Protein AF-A0A9D5WFB0-F1 (afdb_monomer)

pLDDT: mean 75.03, std 14.16, range [34.69, 95.31]

Structure (mmCIF, N/CA/C/O backbone):
data_AF-A0A9D5WFB0-F1
#
_entry.id   AF-A0A9D5WFB0-F1
#
loop_
_atom_site.group_PDB
_atom_site.id
_atom_site.type_symbol
_atom_site.label_atom_id
_atom_site.label_alt_id
_atom_site.label_comp_id
_atom_site.label_asym_id
_atom_site.label_entity_id
_atom_site.label_seq_id
_atom_site.pdbx_PDB_ins_code
_atom_site.Cartn_x
_atom_site.Cartn_y
_atom_site.Cartn_z
_atom_site.occupancy
_atom_site.B_iso_or_equiv
_atom_site.auth_seq_id
_atom_site.auth_comp_id
_atom_site.auth_asym_id
_atom_site.auth_atom_id
_atom_site.pdbx_PDB_model_num
ATOM 1 N N . SER A 1 1 ? -17.783 0.612 3.809 1.00 53.59 1 SER A N 1
ATOM 2 C CA . SER A 1 1 ? -17.140 0.769 5.136 1.00 53.59 1 SER A CA 1
ATOM 3 C C . SER A 1 1 ? -16.005 1.790 5.051 1.00 53.59 1 SER A C 1
ATOM 5 O O . SER A 1 1 ? -15.454 1.957 3.970 1.00 53.59 1 SER A O 1
ATOM 7 N N . GLY A 1 2 ? -15.634 2.487 6.136 1.00 59.22 2 GLY A N 1
ATOM 8 C CA . GLY A 1 2 ? -14.541 3.485 6.107 1.00 59.22 2 GLY A CA 1
ATOM 9 C C . GLY A 1 2 ? -13.196 2.909 5.633 1.00 59.22 2 GLY A C 1
ATOM 10 O O . GLY A 1 2 ? -12.442 3.585 4.944 1.00 59.22 2 GLY A O 1
ATOM 11 N N . ILE A 1 3 ? -12.960 1.623 5.909 1.00 58.16 3 ILE A N 1
ATOM 12 C CA . ILE A 1 3 ? -11.767 0.870 5.489 1.00 58.16 3 ILE A CA 1
ATOM 13 C C . ILE A 1 3 ? -11.712 0.667 3.964 1.00 58.16 3 ILE A C 1
ATOM 15 O O . ILE A 1 3 ? -10.646 0.773 3.371 1.00 58.16 3 ILE A O 1
ATOM 19 N N . GLU A 1 4 ? -12.847 0.428 3.301 1.00 62.00 4 GLU A N 1
ATOM 20 C CA . GLU A 1 4 ? -12.891 0.280 1.834 1.00 62.00 4 GLU A CA 1
ATOM 21 C C . GLU A 1 4 ? -12.629 1.614 1.126 1.00 62.00 4 GLU A C 1
ATOM 23 O O . GLU A 1 4 ? -11.943 1.650 0.107 1.00 62.00 4 GLU A O 1
ATOM 28 N N . GLY A 1 5 ? -13.134 2.714 1.698 1.00 60.78 5 GLY A N 1
ATOM 29 C CA . GLY A 1 5 ? -12.819 4.064 1.233 1.00 60.78 5 GLY A CA 1
ATOM 30 C C . GLY A 1 5 ? -11.331 4.387 1.382 1.00 60.78 5 GLY A C 1
ATOM 31 O O . GLY A 1 5 ? -10.735 4.931 0.456 1.00 60.78 5 GLY A O 1
ATOM 32 N N . LEU A 1 6 ? -10.718 3.979 2.501 1.00 62.53 6 LEU A N 1
ATOM 33 C CA . LEU A 1 6 ? -9.276 4.103 2.723 1.00 62.53 6 LEU A CA 1
ATOM 34 C C . LEU A 1 6 ? -8.480 3.298 1.686 1.00 62.53 6 LEU A C 1
ATOM 36 O O . LEU A 1 6 ? -7.589 3.850 1.054 1.00 62.53 6 LEU A O 1
ATOM 40 N N . ASN A 1 7 ? -8.864 2.040 1.438 1.00 66.81 7 ASN A N 1
ATOM 41 C CA . ASN A 1 7 ? -8.219 1.175 0.444 1.00 66.81 7 ASN A CA 1
ATOM 42 C C . ASN A 1 7 ? -8.224 1.797 -0.958 1.00 66.81 7 ASN A C 1
ATOM 44 O O . ASN A 1 7 ? -7.195 1.818 -1.631 1.00 66.81 7 ASN A O 1
ATOM 48 N N . ALA A 1 8 ? -9.374 2.312 -1.400 1.00 67.69 8 ALA A N 1
ATOM 49 C CA . ALA A 1 8 ? -9.495 2.940 -2.711 1.00 67.69 8 ALA A CA 1
ATOM 50 C C . ALA A 1 8 ? -8.672 4.235 -2.811 1.00 67.69 8 ALA A C 1
ATOM 52 O O . ALA A 1 8 ? -8.109 4.522 -3.867 1.00 67.69 8 ALA A O 1
ATOM 53 N N . GLN A 1 9 ? -8.584 4.999 -1.720 1.00 68.94 9 GLN A N 1
ATOM 54 C CA . GLN A 1 9 ? -7.798 6.227 -1.665 1.00 68.94 9 GLN A CA 1
ATOM 55 C C . GLN A 1 9 ? -6.290 5.936 -1.707 1.00 68.94 9 GLN A C 1
ATOM 57 O O . GLN A 1 9 ? -5.580 6.557 -2.488 1.00 68.94 9 GLN A O 1
ATOM 62 N N . THR A 1 10 ? -5.809 4.923 -0.977 1.00 69.88 10 THR A N 1
ATOM 63 C CA . THR A 1 10 ? -4.389 4.525 -0.990 1.00 69.88 10 THR A CA 1
ATOM 64 C C . THR A 1 10 ? -3.916 4.087 -2.377 1.00 69.88 10 THR A C 1
ATOM 66 O O . THR A 1 10 ? -2.782 4.363 -2.751 1.00 69.88 10 THR A O 1
ATOM 69 N N . VAL A 1 11 ? -4.775 3.431 -3.165 1.00 73.44 11 VAL A N 1
ATOM 70 C CA . VAL A 1 11 ? -4.438 3.064 -4.550 1.00 73.44 11 VAL A CA 1
ATOM 71 C C . VAL A 1 11 ? -4.418 4.297 -5.463 1.00 73.44 11 VAL A C 1
ATOM 73 O O . VAL A 1 11 ? -3.527 4.411 -6.297 1.00 73.44 11 VAL A O 1
ATOM 76 N N . LYS A 1 12 ? -5.350 5.245 -5.290 1.00 73.31 12 LYS A N 1
ATOM 77 C CA . LYS A 1 12 ? -5.398 6.496 -6.077 1.00 73.31 12 LYS A CA 1
ATOM 78 C C . LYS A 1 12 ? -4.233 7.444 -5.802 1.00 73.31 12 LYS A C 1
ATOM 80 O O . LYS A 1 12 ? -3.803 8.147 -6.713 1.00 73.31 12 LYS A O 1
ATOM 85 N N . ASP A 1 13 ? -3.740 7.462 -4.573 1.00 76.12 13 ASP A N 1
ATOM 86 C CA . ASP A 1 13 ? -2.611 8.306 -4.180 1.00 76.12 13 ASP A CA 1
ATOM 87 C C . ASP A 1 13 ? -1.258 7.638 -4.503 1.00 76.12 13 ASP A C 1
ATOM 89 O O . ASP A 1 13 ? -0.213 8.266 -4.375 1.00 76.12 13 ASP A O 1
ATOM 93 N N . ASN A 1 14 ? -1.265 6.378 -4.961 1.00 79.56 14 ASN A N 1
ATOM 94 C CA . ASN A 1 14 ? -0.077 5.650 -5.392 1.00 79.56 14 ASN A CA 1
ATOM 95 C C . ASN A 1 14 ? 0.063 5.690 -6.921 1.00 79.56 14 ASN A C 1
ATOM 97 O O . ASN A 1 14 ? -0.580 4.900 -7.620 1.00 79.56 14 ASN A O 1
ATOM 101 N N . GLY A 1 15 ? 0.940 6.546 -7.453 1.00 80.50 15 GLY A N 1
ATOM 102 C CA . GLY A 1 15 ? 1.185 6.643 -8.896 1.00 80.50 15 GLY A CA 1
ATOM 103 C C . GLY A 1 15 ? 1.631 5.316 -9.526 1.00 80.50 15 GLY A C 1
ATOM 104 O O . GLY A 1 15 ? 1.223 4.990 -10.643 1.00 80.50 15 GLY A O 1
ATOM 105 N N . TYR A 1 16 ? 2.366 4.471 -8.790 1.00 84.94 16 TYR A N 1
ATOM 106 C CA . TYR A 1 16 ? 2.782 3.141 -9.263 1.00 84.94 16 TYR A CA 1
ATOM 107 C C . TYR A 1 16 ? 1.605 2.198 -9.555 1.00 84.94 16 TYR A C 1
ATOM 109 O O . TYR A 1 16 ? 1.770 1.226 -10.294 1.00 84.94 16 TYR A O 1
ATOM 117 N N . SER A 1 17 ? 0.407 2.470 -9.021 1.00 84.81 17 SER A N 1
ATOM 118 C CA . SER A 1 17 ? -0.803 1.684 -9.312 1.00 84.81 17 SER A CA 1
ATOM 119 C C . SER A 1 17 ? -1.198 1.710 -10.793 1.00 84.81 17 SER A C 1
ATOM 121 O O . SER A 1 17 ? -1.960 0.853 -11.239 1.00 84.81 17 SER A O 1
ATOM 123 N N . GLN A 1 18 ? -0.669 2.662 -11.567 1.00 88.44 18 GLN A N 1
ATOM 124 C CA . GLN A 1 18 ? -0.906 2.779 -13.005 1.00 88.44 18 GLN A CA 1
ATOM 125 C C . GLN A 1 18 ? -0.046 1.839 -13.845 1.00 88.44 18 GLN A C 1
ATOM 127 O O . GLN A 1 18 ? -0.273 1.724 -15.046 1.00 88.44 18 GLN A O 1
ATOM 132 N N . LEU A 1 19 ? 0.917 1.133 -13.253 1.00 90.50 19 LEU A N 1
ATOM 133 C CA . LEU A 1 19 ? 1.622 0.058 -13.942 1.00 90.50 19 LEU A CA 1
ATOM 134 C C . LEU A 1 19 ? 0.639 -1.073 -14.286 1.00 90.50 19 LEU A C 1
ATOM 136 O O . LEU A 1 19 ? -0.149 -1.529 -13.452 1.00 90.50 19 LEU A O 1
ATOM 140 N N . LYS A 1 20 ? 0.672 -1.547 -15.532 1.00 90.88 20 LYS A N 1
ATOM 141 C CA . LYS A 1 20 ? -0.154 -2.679 -15.968 1.00 90.88 20 LYS A CA 1
ATOM 142 C C . LYS A 1 20 ? 0.199 -3.964 -15.203 1.00 90.88 20 LYS A C 1
ATOM 144 O O . LYS A 1 20 ? 1.265 -4.116 -14.612 1.00 90.88 20 LYS A O 1
ATOM 149 N N . ALA A 1 21 ? -0.729 -4.921 -15.198 1.00 86.88 21 ALA A N 1
ATOM 150 C CA . ALA A 1 21 ? -0.432 -6.247 -14.656 1.00 86.88 21 ALA A CA 1
ATOM 151 C C . ALA A 1 21 ? 0.709 -6.893 -15.464 1.00 86.88 21 ALA A C 1
ATOM 153 O O . ALA A 1 21 ? 0.777 -6.722 -16.681 1.00 86.88 21 ALA A O 1
ATOM 154 N N . GLY A 1 22 ? 1.622 -7.591 -14.787 1.00 88.25 22 GLY A N 1
ATOM 155 C CA . GLY A 1 22 ? 2.822 -8.142 -15.425 1.00 88.25 22 GLY A CA 1
ATOM 156 C C . GLY A 1 22 ? 3.868 -7.112 -15.874 1.00 88.25 22 GLY A C 1
ATOM 157 O O . GLY A 1 22 ? 4.806 -7.493 -16.571 1.00 88.25 22 GLY A O 1
ATOM 158 N N . THR A 1 23 ? 3.758 -5.835 -15.492 1.00 92.94 23 THR A N 1
ATOM 159 C CA . THR A 1 23 ? 4.824 -4.845 -15.717 1.00 92.94 23 THR A CA 1
ATOM 160 C C . THR A 1 23 ? 5.522 -4.481 -14.415 1.00 92.94 23 THR A C 1
ATOM 162 O O . THR A 1 23 ? 4.967 -4.626 -13.320 1.00 92.94 23 THR A O 1
ATOM 165 N N . ALA A 1 24 ? 6.775 -4.055 -14.523 1.00 92.69 24 ALA A N 1
ATOM 166 C CA . ALA A 1 24 ? 7.560 -3.590 -13.397 1.00 92.69 24 ALA A CA 1
ATOM 167 C C . ALA A 1 24 ? 8.422 -2.395 -13.784 1.00 92.69 24 ALA A C 1
ATOM 169 O O . ALA A 1 24 ? 8.954 -2.335 -14.893 1.00 92.69 24 ALA A O 1
ATOM 170 N N . MET A 1 25 ? 8.570 -1.472 -12.842 1.00 92.50 25 MET A N 1
ATOM 171 C CA . 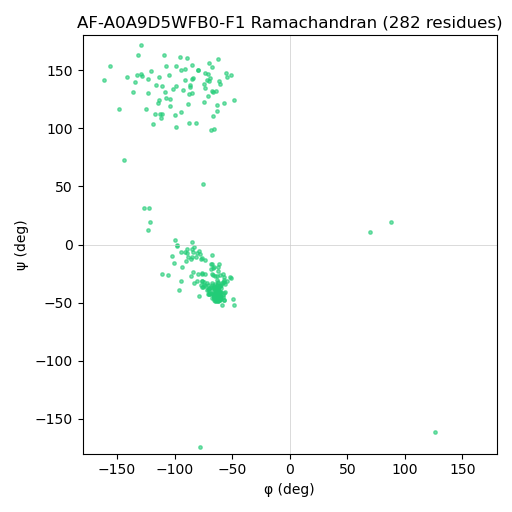MET A 1 25 ? 9.526 -0.378 -12.913 1.00 92.50 25 MET A CA 1
ATOM 172 C C . MET A 1 25 ? 10.764 -0.735 -12.101 1.00 92.50 25 MET A C 1
ATOM 174 O O . MET A 1 25 ? 10.656 -1.255 -10.990 1.00 92.50 25 MET A O 1
ATOM 178 N N . ILE A 1 26 ? 11.925 -0.442 -12.669 1.00 92.06 26 ILE A N 1
ATOM 179 C CA . ILE A 1 26 ? 13.239 -0.602 -12.067 1.00 92.06 26 ILE A CA 1
ATOM 180 C C . ILE A 1 26 ? 13.839 0.798 -11.956 1.00 92.06 26 ILE A C 1
ATOM 182 O O . ILE A 1 26 ? 14.149 1.416 -12.975 1.00 92.06 26 ILE A O 1
ATOM 186 N N . SER A 1 27 ? 14.002 1.276 -10.727 1.00 87.50 27 SER A N 1
ATOM 187 C CA . SER A 1 27 ? 14.675 2.536 -10.418 1.00 87.50 27 SER A CA 1
ATOM 188 C C . SER A 1 27 ? 15.952 2.243 -9.634 1.00 87.50 27 SER A C 1
ATOM 190 O O . SER A 1 27 ? 15.929 1.554 -8.609 1.00 87.50 27 SER A O 1
ATOM 192 N N . SER A 1 28 ? 17.085 2.687 -10.172 1.00 82.25 28 SER A N 1
ATOM 193 C CA . SER A 1 28 ? 18.404 2.525 -9.566 1.00 82.25 28 SER A CA 1
ATOM 194 C C . SER A 1 28 ? 19.388 3.517 -10.172 1.00 82.25 28 SER A C 1
ATOM 196 O O . SER A 1 28 ? 19.390 3.748 -11.380 1.00 82.25 28 SER A O 1
ATOM 198 N N . HIS A 1 29 ? 20.270 4.053 -9.333 1.00 78.88 29 HIS A N 1
ATOM 199 C CA . HIS A 1 29 ? 21.346 4.951 -9.752 1.00 78.88 29 HIS A CA 1
ATOM 200 C C . HIS A 1 29 ? 22.643 4.225 -10.134 1.00 78.88 29 HIS A C 1
ATOM 202 O O . HIS A 1 29 ? 23.573 4.865 -10.616 1.00 78.88 29 HIS A O 1
ATOM 208 N N . SER A 1 30 ? 22.722 2.908 -9.920 1.00 81.62 30 SER A N 1
ATOM 209 C CA . SER A 1 30 ? 23.967 2.135 -10.029 1.00 81.62 30 SER A CA 1
ATOM 210 C C . SER A 1 30 ? 23.895 0.972 -11.013 1.00 81.62 30 SER A C 1
ATOM 212 O O . SER A 1 30 ? 24.776 0.112 -11.029 1.00 81.62 30 SER A O 1
ATOM 214 N N . LEU A 1 31 ? 22.852 0.933 -11.845 1.00 85.06 31 LEU A N 1
ATOM 215 C CA . LEU A 1 31 ? 22.751 -0.058 -12.907 1.00 85.06 31 LEU A CA 1
ATOM 216 C C . LEU A 1 31 ? 23.743 0.241 -14.037 1.00 85.06 31 LEU A C 1
ATOM 218 O O . LEU A 1 31 ? 23.926 1.402 -14.405 1.00 85.06 31 LEU A O 1
ATOM 222 N N . PRO A 1 32 ? 24.354 -0.800 -14.626 1.00 85.94 32 PRO A N 1
ATOM 223 C CA . PRO A 1 32 ? 25.294 -0.621 -15.719 1.00 85.94 32 PRO A CA 1
ATOM 224 C C . PRO A 1 32 ? 24.581 -0.162 -16.999 1.00 85.94 32 PRO A C 1
ATOM 226 O O . PRO A 1 32 ? 23.401 -0.447 -17.215 1.00 85.94 32 PRO A O 1
ATOM 229 N N . ASP A 1 33 ? 25.315 0.500 -17.894 1.00 84.62 33 ASP A N 1
ATOM 230 C CA . ASP A 1 33 ? 24.774 0.996 -19.168 1.00 84.62 33 ASP A CA 1
ATOM 231 C C . ASP A 1 33 ? 24.227 -0.109 -20.085 1.00 84.62 33 ASP A C 1
ATOM 233 O O . ASP A 1 33 ? 23.328 0.139 -20.892 1.00 84.62 33 ASP A O 1
ATOM 237 N N . ASP A 1 34 ? 24.739 -1.335 -19.945 1.00 89.19 34 ASP A N 1
ATOM 238 C CA . ASP A 1 34 ? 24.322 -2.516 -20.704 1.00 89.19 34 ASP A CA 1
ATOM 239 C C . ASP A 1 34 ? 23.090 -3.228 -20.107 1.00 89.19 34 ASP A C 1
ATOM 241 O O . ASP A 1 34 ? 22.629 -4.243 -20.642 1.00 89.19 34 ASP A O 1
ATOM 245 N N . MET A 1 35 ? 22.513 -2.699 -19.019 1.00 91.19 35 MET A N 1
ATOM 246 C CA . MET A 1 35 ? 21.410 -3.342 -18.304 1.00 91.19 35 MET A CA 1
ATOM 247 C C . MET A 1 35 ? 20.173 -3.552 -19.186 1.00 91.19 35 MET A C 1
ATOM 249 O O . MET A 1 35 ? 19.541 -4.605 -19.106 1.00 91.19 35 MET A O 1
ATOM 253 N N . ALA A 1 36 ? 19.849 -2.609 -20.079 1.00 91.00 36 ALA A N 1
ATOM 254 C CA . ALA A 1 36 ? 18.738 -2.766 -21.025 1.00 91.00 36 ALA A CA 1
ATOM 255 C C . ALA A 1 36 ? 18.893 -4.023 -21.898 1.00 91.00 36 ALA A C 1
ATOM 257 O O . ALA A 1 36 ? 17.934 -4.767 -22.110 1.00 91.00 36 ALA A O 1
ATOM 258 N N . GLN A 1 37 ? 20.116 -4.288 -22.368 1.00 92.19 37 GLN A N 1
ATOM 259 C CA . GLN A 1 37 ? 20.422 -5.455 -23.189 1.00 92.19 37 GLN A CA 1
ATOM 260 C C . GLN A 1 37 ? 20.363 -6.741 -22.359 1.00 92.19 37 GLN A C 1
ATOM 262 O O . GLN A 1 37 ? 19.767 -7.724 -22.799 1.00 92.19 37 GLN A O 1
ATOM 267 N N . LYS A 1 38 ? 20.910 -6.724 -21.136 1.00 92.88 38 LYS A N 1
ATOM 268 C CA . LYS A 1 38 ? 20.833 -7.859 -20.200 1.00 92.88 38 LYS A CA 1
ATOM 269 C C . LYS A 1 38 ? 19.396 -8.234 -19.857 1.00 92.88 38 LYS A C 1
ATOM 271 O O . LYS A 1 38 ? 19.088 -9.424 -19.807 1.00 92.88 38 LYS A O 1
ATOM 276 N N . LEU A 1 39 ? 18.529 -7.241 -19.646 1.00 93.62 39 LEU A N 1
ATOM 277 C CA . LEU A 1 39 ? 17.096 -7.433 -19.421 1.00 93.62 39 LEU A CA 1
ATOM 278 C C . LEU A 1 39 ? 16.427 -8.036 -20.664 1.00 93.62 39 LEU A C 1
ATOM 280 O O . LEU A 1 39 ? 15.733 -9.042 -20.559 1.00 93.62 39 LEU A O 1
ATOM 284 N N . ALA A 1 40 ? 16.687 -7.489 -21.852 1.00 93.62 40 ALA A N 1
ATOM 285 C CA . ALA A 1 40 ? 16.099 -7.994 -23.095 1.00 93.62 40 ALA A CA 1
ATOM 286 C C . ALA A 1 40 ? 16.519 -9.441 -23.433 1.00 93.62 40 ALA A C 1
ATOM 288 O O . ALA A 1 40 ? 15.769 -10.160 -24.088 1.00 93.62 40 ALA A O 1
ATOM 289 N N . GLN A 1 41 ? 17.693 -9.887 -22.975 1.00 94.56 41 GLN A N 1
ATOM 290 C CA . GLN A 1 41 ? 18.176 -11.262 -23.162 1.00 94.56 41 GLN A CA 1
ATOM 291 C C . GLN A 1 41 ? 17.526 -12.284 -22.217 1.00 94.56 41 GLN A C 1
ATOM 293 O O . GLN A 1 41 ? 17.681 -13.490 -22.424 1.00 94.56 41 GLN A O 1
ATOM 298 N N . GLN A 1 42 ? 16.814 -11.847 -21.174 1.00 95.00 42 GLN A N 1
ATOM 299 C CA . GLN A 1 42 ? 16.219 -12.781 -20.225 1.00 95.00 42 GLN A CA 1
ATOM 300 C C . GLN A 1 42 ? 15.009 -13.501 -20.828 1.00 95.00 42 GLN A C 1
ATOM 302 O O . GLN A 1 42 ? 14.097 -12.859 -21.351 1.00 95.00 42 GLN A O 1
ATOM 307 N N . PRO A 1 43 ? 14.896 -14.830 -20.658 1.00 93.94 43 PRO A N 1
ATOM 308 C CA . PRO A 1 43 ? 13.813 -15.605 -21.258 1.00 93.94 43 PRO A CA 1
ATOM 309 C C . PRO A 1 43 ? 12.434 -15.290 -20.663 1.00 93.94 43 PRO A C 1
ATOM 311 O O . PRO A 1 43 ? 11.424 -15.641 -21.272 1.00 93.94 43 PRO A O 1
ATOM 314 N N . TYR A 1 44 ? 12.378 -14.653 -19.491 1.00 92.75 44 TYR A N 1
ATOM 315 C CA . TYR A 1 44 ? 11.149 -14.283 -18.783 1.00 92.75 44 TYR A CA 1
ATOM 316 C C . TYR A 1 44 ? 10.718 -12.823 -19.002 1.00 92.75 44 TYR A C 1
ATOM 318 O O . TYR A 1 44 ? 9.677 -12.419 -18.484 1.00 92.75 44 TYR A O 1
ATOM 326 N N . ILE A 1 45 ? 11.479 -12.041 -19.775 1.00 94.94 45 ILE A N 1
ATOM 327 C CA . ILE A 1 45 ? 11.155 -10.652 -20.119 1.00 94.94 45 ILE A CA 1
ATOM 328 C C . ILE A 1 45 ? 10.579 -10.616 -21.541 1.00 94.94 45 ILE A C 1
ATOM 330 O O . ILE A 1 45 ? 11.081 -11.275 -22.449 1.00 94.94 45 ILE A O 1
ATOM 334 N N . SER A 1 46 ? 9.477 -9.888 -21.718 1.00 93.56 46 SER A N 1
ATOM 335 C CA . SER A 1 46 ? 8.772 -9.730 -22.997 1.00 93.56 46 SER A CA 1
ATOM 336 C C . SER A 1 46 ? 9.183 -8.452 -23.722 1.00 93.56 46 SER A C 1
ATOM 338 O O . SER A 1 46 ? 9.314 -8.447 -24.942 1.00 93.56 46 SER A O 1
ATOM 340 N N . SER A 1 47 ? 9.373 -7.362 -22.982 1.00 94.06 47 SER A N 1
ATOM 341 C CA . SER A 1 47 ? 9.764 -6.066 -23.531 1.00 94.06 47 SER A CA 1
ATOM 342 C C . SER A 1 47 ? 10.455 -5.221 -22.466 1.00 94.06 47 SER A C 1
ATOM 344 O O . SER A 1 47 ? 10.204 -5.382 -21.268 1.00 94.06 47 SER A O 1
ATOM 346 N N . VAL A 1 48 ? 11.308 -4.301 -22.915 1.00 94.50 48 VAL A N 1
ATOM 347 C CA . VAL A 1 48 ? 12.066 -3.370 -22.074 1.00 94.50 48 VAL A CA 1
ATOM 348 C C . VAL A 1 48 ? 12.002 -1.984 -22.706 1.00 94.50 48 VAL A C 1
ATOM 350 O O . VAL A 1 48 ? 12.282 -1.846 -23.896 1.00 94.50 48 VAL A O 1
ATOM 353 N N . ALA A 1 49 ? 11.682 -0.972 -21.908 1.00 93.50 49 ALA A N 1
ATOM 354 C CA . ALA A 1 49 ? 11.792 0.432 -22.276 1.00 93.50 49 ALA A CA 1
ATOM 355 C C . ALA A 1 49 ? 12.686 1.162 -21.276 1.00 93.50 49 ALA A C 1
ATOM 357 O O . ALA A 1 49 ? 12.648 0.891 -20.075 1.00 93.50 49 ALA A O 1
ATOM 358 N N . VAL A 1 50 ? 13.491 2.089 -21.787 1.00 91.69 50 VAL A N 1
ATOM 359 C CA . VAL A 1 50 ? 14.336 2.966 -20.973 1.00 91.69 50 VAL A CA 1
ATOM 360 C C . VAL A 1 50 ? 13.562 4.249 -20.699 1.00 91.69 50 VAL A C 1
ATOM 362 O O . VAL A 1 50 ? 12.985 4.830 -21.621 1.00 91.69 50 VAL A O 1
ATOM 365 N N . ILE A 1 51 ? 13.562 4.685 -19.444 1.00 91.75 51 ILE A N 1
ATOM 366 C CA . ILE A 1 51 ? 13.002 5.972 -19.033 1.00 91.75 51 ILE A CA 1
ATOM 367 C C . ILE A 1 51 ? 14.098 6.811 -18.377 1.00 91.75 51 ILE A C 1
ATOM 369 O O . ILE A 1 51 ? 15.048 6.284 -17.791 1.00 91.75 51 ILE A O 1
ATOM 373 N N . TYR A 1 52 ? 13.977 8.125 -18.523 1.00 90.00 52 TYR A N 1
ATOM 374 C CA . TYR A 1 52 ? 15.017 9.068 -18.129 1.00 90.00 52 TYR A CA 1
ATOM 375 C C . TYR A 1 52 ? 14.535 9.905 -16.943 1.00 90.00 52 TYR A C 1
ATOM 377 O O . TYR A 1 52 ? 13.621 10.711 -17.129 1.00 90.00 52 TYR A O 1
ATOM 385 N N . PRO A 1 53 ? 15.113 9.753 -15.744 1.00 88.25 53 PRO A N 1
ATOM 386 C CA . PRO A 1 53 ? 14.730 10.524 -14.571 1.00 88.25 53 PRO A CA 1
ATOM 387 C C . PRO A 1 53 ? 14.940 12.026 -14.815 1.00 88.25 53 PRO A C 1
ATOM 389 O O . PRO A 1 53 ? 15.922 12.452 -15.420 1.00 88.25 53 PRO A O 1
ATOM 392 N N . GLN A 1 54 ? 13.980 12.824 -14.362 1.00 86.88 54 GLN A N 1
ATOM 393 C CA . GLN A 1 54 ? 13.921 14.285 -14.423 1.00 86.88 54 GLN A CA 1
ATOM 394 C C . GLN A 1 54 ? 13.606 14.835 -13.023 1.00 86.88 54 GLN A C 1
ATOM 396 O O . GLN A 1 54 ? 13.219 14.098 -12.121 1.00 86.88 54 GLN A O 1
ATOM 401 N N . GLU A 1 55 ? 13.686 16.157 -12.840 1.00 82.19 55 GLU A N 1
ATOM 402 C CA . GLU A 1 55 ? 13.392 16.796 -11.542 1.00 82.19 55 GLU A CA 1
ATOM 403 C C . GLU A 1 55 ? 11.976 16.522 -10.998 1.00 82.19 55 GLU A C 1
ATOM 405 O O . GLU A 1 55 ? 11.754 16.632 -9.797 1.00 82.19 55 GLU A O 1
ATOM 410 N N . LYS A 1 56 ? 11.000 16.221 -11.867 1.00 82.50 56 LYS A N 1
ATOM 411 C CA . LYS A 1 56 ? 9.574 16.066 -11.507 1.00 82.50 56 LYS A CA 1
ATOM 412 C C . LYS A 1 56 ? 8.968 14.734 -11.967 1.00 8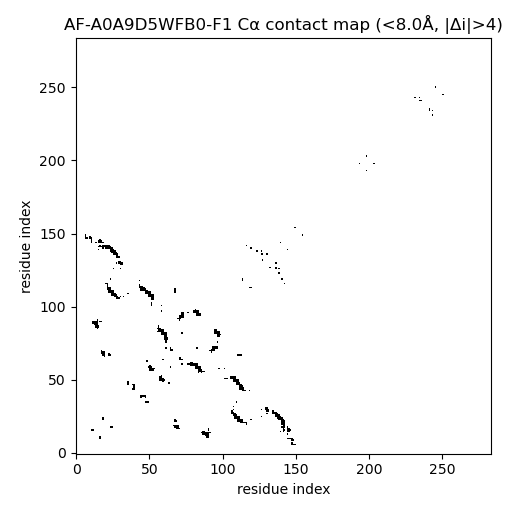2.50 56 LYS A C 1
ATOM 414 O O . LYS A 1 56 ? 7.796 14.689 -12.337 1.00 82.50 56 LYS A O 1
ATOM 419 N N . GLY A 1 57 ? 9.775 13.678 -12.016 1.00 86.25 57 GLY A N 1
ATOM 420 C CA . GLY A 1 57 ? 9.375 12.343 -12.475 1.00 86.25 57 GLY A CA 1
ATOM 421 C C . GLY A 1 57 ? 10.298 11.823 -13.572 1.00 86.25 57 GLY A C 1
ATOM 422 O O . GLY A 1 57 ? 11.386 12.348 -13.760 1.00 86.25 57 GLY A O 1
ATOM 423 N N . SER A 1 58 ? 9.860 10.832 -14.336 1.00 89.44 58 SER A N 1
ATOM 424 C CA . SER A 1 58 ? 10.672 10.180 -15.368 1.00 89.44 58 SER A CA 1
ATOM 425 C C . SER A 1 58 ? 10.078 10.400 -16.754 1.00 89.44 58 SER A C 1
ATOM 427 O O . SER A 1 58 ? 8.869 10.321 -16.958 1.00 89.44 58 SER A O 1
ATOM 429 N N . ALA A 1 59 ? 10.926 10.699 -17.732 1.00 91.31 59 ALA A N 1
ATOM 430 C CA . ALA A 1 59 ? 10.527 10.899 -19.114 1.00 91.31 59 ALA A CA 1
ATOM 431 C C . ALA A 1 59 ? 10.510 9.571 -19.880 1.00 91.31 59 ALA A C 1
ATOM 433 O O . ALA A 1 59 ? 11.495 8.829 -19.894 1.00 91.31 59 ALA A O 1
ATOM 434 N N . ILE A 1 60 ? 9.401 9.300 -20.562 1.00 92.19 60 ILE A N 1
ATOM 435 C CA . ILE A 1 60 ? 9.167 8.091 -21.359 1.00 92.19 60 ILE A CA 1
ATOM 436 C C . ILE A 1 60 ? 8.593 8.465 -22.722 1.00 92.19 60 ILE A C 1
ATOM 438 O O . ILE A 1 60 ? 7.821 9.412 -22.833 1.00 92.19 60 ILE A O 1
ATOM 442 N N . ARG A 1 61 ? 8.938 7.725 -23.778 1.00 91.88 61 ARG A N 1
ATOM 443 C CA . ARG A 1 61 ? 8.345 7.954 -25.102 1.00 91.88 61 ARG A CA 1
ATOM 444 C C . ARG A 1 61 ? 6.880 7.527 -25.130 1.00 91.88 61 ARG A C 1
ATOM 446 O O . ARG A 1 61 ? 6.526 6.461 -24.622 1.00 91.88 61 ARG A O 1
ATOM 453 N N . CYS A 1 62 ? 6.036 8.301 -25.805 1.00 90.62 62 CYS A N 1
ATOM 454 C CA . CYS A 1 62 ? 4.607 8.001 -25.909 1.00 90.62 62 CYS A CA 1
ATOM 455 C C . CYS A 1 62 ? 4.302 6.639 -26.551 1.00 90.62 62 CYS A C 1
ATOM 457 O O . CYS A 1 62 ? 3.360 5.969 -26.126 1.00 90.62 62 CYS A O 1
ATOM 459 N N . ARG A 1 63 ? 5.124 6.184 -27.510 1.00 90.31 63 ARG A N 1
ATOM 460 C CA . ARG A 1 63 ? 5.015 4.836 -28.101 1.00 90.31 63 ARG A CA 1
ATOM 461 C C . ARG A 1 63 ? 5.134 3.702 -27.074 1.00 90.31 63 ARG A C 1
ATOM 463 O O . ARG A 1 63 ? 4.507 2.661 -27.246 1.00 90.31 63 ARG A O 1
ATOM 470 N N . ASP A 1 64 ? 5.921 3.911 -26.019 1.00 90.88 64 ASP A N 1
ATOM 471 C CA . ASP A 1 64 ? 6.233 2.888 -25.021 1.00 90.88 64 ASP A CA 1
ATOM 472 C C . ASP A 1 64 ? 5.280 2.980 -23.825 1.00 90.88 64 ASP A C 1
ATOM 474 O O . ASP A 1 64 ? 4.904 1.956 -23.258 1.00 90.88 64 ASP A O 1
ATOM 478 N N . LEU A 1 65 ? 4.809 4.184 -23.482 1.00 91.06 65 LEU A N 1
ATOM 479 C CA . LEU A 1 65 ? 3.922 4.442 -22.341 1.00 91.06 65 LEU A CA 1
ATOM 480 C C . LEU A 1 65 ? 2.717 3.495 -22.278 1.00 91.06 65 LEU A C 1
ATOM 482 O O . LEU A 1 65 ? 2.442 2.909 -21.224 1.00 91.06 65 LEU A O 1
ATOM 486 N N . ALA A 1 66 ? 2.039 3.311 -23.414 1.00 89.19 66 ALA A N 1
ATOM 487 C CA . ALA A 1 66 ? 0.843 2.482 -23.513 1.00 89.19 66 ALA A CA 1
ATOM 488 C C . ALA A 1 66 ? 1.122 0.988 -23.279 1.00 89.19 66 ALA A C 1
ATOM 490 O O . ALA A 1 66 ? 0.199 0.245 -22.946 1.00 89.19 66 ALA A O 1
ATOM 491 N N . ASN A 1 67 ? 2.364 0.522 -23.422 1.00 90.38 67 ASN A N 1
ATOM 492 C CA . ASN A 1 67 ? 2.717 -0.878 -23.186 1.00 90.38 67 ASN A CA 1
ATOM 493 C C . ASN A 1 67 ? 2.900 -1.180 -21.693 1.00 90.38 67 ASN A C 1
ATOM 495 O O . ASN A 1 67 ? 2.578 -2.284 -21.253 1.00 90.38 67 ASN A O 1
ATOM 499 N N . TYR A 1 68 ? 3.356 -0.201 -20.906 1.00 92.25 68 TYR A N 1
ATOM 500 C CA . TYR A 1 68 ? 3.742 -0.420 -19.508 1.00 92.25 68 TYR A CA 1
ATOM 501 C C . TYR A 1 68 ? 2.744 0.117 -18.482 1.00 92.25 68 TYR A C 1
ATOM 503 O O . TYR A 1 68 ? 2.678 -0.411 -17.367 1.00 92.25 68 TYR A O 1
ATOM 511 N N . THR A 1 69 ? 1.965 1.137 -18.849 1.00 92.25 69 THR A N 1
ATOM 512 C CA . THR A 1 69 ? 1.102 1.879 -17.921 1.00 92.25 69 THR A CA 1
ATOM 513 C C . THR A 1 69 ? -0.324 2.053 -18.447 1.00 92.25 69 THR A C 1
ATOM 515 O O . THR A 1 69 ? -0.590 1.874 -19.634 1.00 92.25 69 THR A O 1
ATOM 518 N N . GLU A 1 70 ? -1.253 2.386 -17.553 1.00 90.62 70 GLU A N 1
ATOM 519 C CA . GLU A 1 70 ? -2.636 2.784 -17.860 1.00 90.62 70 GLU A CA 1
ATOM 520 C C . GLU A 1 70 ? -2.768 4.271 -18.231 1.00 90.62 70 GLU A C 1
ATOM 522 O O . GLU A 1 70 ? -3.855 4.724 -18.597 1.00 90.62 70 GLU A O 1
ATOM 527 N N . HIS A 1 71 ? -1.664 5.022 -18.185 1.00 90.25 71 HIS A N 1
ATOM 528 C CA . HIS A 1 71 ? -1.613 6.402 -18.641 1.00 90.25 71 HIS A CA 1
ATOM 529 C C . HIS A 1 71 ? -1.788 6.512 -20.155 1.00 90.25 71 HIS A C 1
ATOM 531 O O . HIS A 1 71 ? -1.426 5.621 -20.927 1.00 90.25 71 HIS A O 1
ATOM 537 N N . VAL A 1 72 ? -2.303 7.661 -20.579 1.00 90.31 72 VAL A N 1
ATOM 538 C CA . VAL A 1 72 ? -2.553 7.976 -21.982 1.00 90.31 72 VAL A CA 1
ATOM 539 C C . VAL A 1 72 ? -1.804 9.254 -22.344 1.00 90.31 72 VAL A C 1
ATOM 541 O O . VAL A 1 72 ? -1.896 10.258 -21.634 1.00 90.31 72 VAL A O 1
ATOM 544 N N . CYS A 1 73 ? -1.048 9.222 -23.444 1.00 89.81 73 CYS A N 1
ATOM 545 C CA . CYS A 1 73 ? -0.482 10.444 -24.010 1.00 89.81 73 CYS A CA 1
ATOM 546 C C . CYS A 1 73 ? -1.586 11.307 -24.645 1.00 89.81 73 CYS A C 1
ATOM 548 O O . CYS A 1 73 ? -2.543 10.753 -25.193 1.00 89.81 73 CYS A O 1
ATOM 550 N N . PRO A 1 74 ? -1.462 12.645 -24.610 1.00 89.25 74 PRO A N 1
ATOM 551 C CA . PRO A 1 74 ? -2.359 13.547 -25.329 1.00 89.25 74 PRO A CA 1
ATOM 552 C C . PRO A 1 74 ? -2.505 13.169 -26.811 1.00 89.25 74 PRO A C 1
ATOM 554 O O . PRO A 1 74 ? -1.567 12.668 -27.427 1.00 89.25 74 PRO A O 1
ATOM 557 N N . SER A 1 75 ? -3.694 13.376 -27.383 1.00 84.12 75 SER A N 1
ATOM 558 C CA . SER A 1 75 ? -4.036 12.916 -28.742 1.00 84.12 75 SER A CA 1
ATOM 559 C C . SER A 1 75 ? -3.239 13.602 -29.857 1.00 84.12 75 SER A C 1
ATOM 561 O O . SER A 1 75 ? -3.169 13.085 -30.967 1.00 84.12 75 SER A O 1
ATOM 563 N N . ASP A 1 76 ? -2.659 14.759 -29.562 1.00 85.75 76 ASP A N 1
ATOM 564 C CA . ASP A 1 76 ? -1.793 15.568 -30.416 1.00 85.75 76 ASP A CA 1
ATOM 565 C C . ASP A 1 76 ? -0.300 15.200 -30.299 1.00 85.75 76 ASP A C 1
ATOM 567 O O . ASP A 1 76 ? 0.525 15.734 -31.041 1.00 85.75 76 ASP A O 1
ATOM 571 N N . ALA A 1 77 ? 0.060 14.274 -29.403 1.00 85.44 77 ALA A N 1
ATOM 572 C CA . ALA A 1 77 ? 1.444 13.883 -29.163 1.00 85.44 77 ALA A CA 1
ATOM 573 C C . ALA A 1 77 ? 2.017 12.995 -30.280 1.00 85.44 77 ALA A C 1
ATOM 575 O O . ALA A 1 77 ? 1.393 12.030 -30.728 1.00 85.44 77 ALA A O 1
ATOM 576 N N . SER A 1 78 ? 3.269 13.257 -30.665 1.00 87.06 78 SER A N 1
ATOM 577 C CA . SER A 1 78 ? 4.017 12.361 -31.557 1.00 87.06 78 SER A CA 1
ATOM 578 C C . SER A 1 78 ? 4.461 11.082 -30.819 1.00 87.06 78 SER A C 1
ATOM 580 O O . SER A 1 78 ? 4.806 11.153 -29.638 1.00 87.06 78 SER A O 1
ATOM 582 N N . PRO A 1 79 ? 4.544 9.906 -31.480 1.00 86.69 79 PRO A N 1
ATOM 583 C CA . PRO A 1 79 ? 5.002 8.660 -30.849 1.00 86.69 79 PRO A CA 1
ATOM 584 C C . PRO A 1 79 ? 6.409 8.729 -30.231 1.00 86.69 79 PRO A C 1
ATOM 586 O O . PRO A 1 79 ? 6.701 7.995 -29.286 1.00 86.69 79 PRO A O 1
ATOM 589 N N . ASP A 1 80 ? 7.283 9.586 -30.766 1.00 87.25 80 ASP A N 1
ATOM 590 C CA . ASP A 1 80 ? 8.639 9.825 -30.245 1.00 87.25 80 ASP A CA 1
ATOM 591 C C . ASP A 1 80 ? 8.727 10.959 -29.230 1.00 87.25 80 ASP A C 1
ATOM 593 O O . ASP A 1 80 ? 9.784 11.166 -28.634 1.00 87.25 80 ASP A O 1
ATOM 597 N N . GLN A 1 81 ? 7.633 11.687 -29.021 1.00 89.81 81 GLN A N 1
ATOM 598 C CA . GLN A 1 81 ? 7.594 12.723 -28.009 1.00 89.81 81 GLN A CA 1
ATOM 599 C C . GLN A 1 81 ? 7.632 12.086 -26.624 1.00 89.81 81 GLN A C 1
ATOM 601 O O . GLN A 1 81 ? 7.065 11.014 -26.378 1.00 89.81 81 GLN A O 1
ATOM 606 N N . PHE A 1 82 ? 8.330 12.757 -25.719 1.00 91.06 82 PHE A N 1
ATOM 607 C CA . PHE A 1 82 ? 8.436 12.311 -24.348 1.00 91.06 82 PHE A CA 1
ATOM 608 C C . PHE A 1 82 ? 7.265 12.835 -23.527 1.00 91.06 82 PHE A C 1
ATOM 610 O O . PHE A 1 82 ? 6.910 14.012 -23.590 1.00 91.06 82 PHE A O 1
ATOM 617 N N . ALA A 1 83 ? 6.697 11.949 -22.725 1.00 91.75 83 ALA A N 1
ATOM 618 C CA . ALA A 1 83 ? 5.758 12.264 -21.674 1.00 91.75 83 ALA A CA 1
ATOM 619 C C . ALA A 1 83 ? 6.442 12.169 -20.310 1.00 91.75 83 ALA A C 1
ATOM 621 O O . ALA A 1 83 ? 7.316 11.327 -20.095 1.00 91.75 83 ALA A O 1
ATOM 622 N N . LEU A 1 84 ? 6.025 13.034 -19.391 1.00 91.06 84 LEU A N 1
ATOM 623 C CA . LEU A 1 84 ? 6.476 13.041 -18.009 1.00 91.06 84 LEU A CA 1
ATOM 624 C C . LEU A 1 84 ? 5.585 12.117 -17.178 1.00 91.06 84 LEU A C 1
ATOM 626 O O . LEU A 1 84 ? 4.374 12.330 -17.073 1.00 91.06 84 LEU A O 1
ATOM 630 N N . LEU A 1 85 ? 6.206 11.115 -16.574 1.00 89.88 85 LEU A N 1
ATOM 631 C CA . LEU A 1 85 ? 5.576 10.123 -15.724 1.00 89.88 85 LEU A CA 1
ATOM 632 C C . LEU A 1 85 ? 6.035 10.341 -14.285 1.00 89.88 85 LEU A C 1
ATOM 634 O O . LEU A 1 85 ? 7.202 10.137 -13.969 1.00 89.88 85 LEU A O 1
ATOM 638 N N . ASN A 1 86 ? 5.127 10.765 -13.411 1.00 88.12 86 ASN A N 1
ATOM 639 C CA . ASN A 1 86 ? 5.433 10.953 -11.998 1.00 88.12 86 ASN A CA 1
ATOM 640 C C . ASN A 1 86 ? 4.688 9.905 -11.168 1.00 88.12 86 ASN A C 1
ATOM 642 O O . ASN A 1 86 ? 3.467 9.958 -11.045 1.00 88.12 86 ASN A O 1
ATOM 646 N N . PHE A 1 87 ? 5.433 8.948 -10.618 1.00 83.62 87 PHE A N 1
ATOM 647 C CA . PHE A 1 87 ? 4.880 7.895 -9.767 1.00 83.62 87 PHE A CA 1
ATOM 648 C C . PHE A 1 87 ? 4.732 8.311 -8.295 1.00 83.62 87 PHE A C 1
ATOM 650 O O . PHE A 1 87 ? 4.087 7.595 -7.528 1.00 83.62 87 PHE A O 1
ATOM 657 N N . GLU A 1 88 ? 5.309 9.450 -7.906 1.00 79.12 88 GLU A N 1
ATOM 658 C CA . GLU A 1 88 ? 5.225 10.023 -6.556 1.00 79.12 88 GLU A CA 1
ATOM 659 C C . GLU A 1 88 ? 4.022 10.966 -6.391 1.00 79.12 88 GLU A C 1
ATOM 661 O O . GLU A 1 88 ? 3.652 11.317 -5.271 1.00 79.12 88 GLU A O 1
ATOM 666 N N . GLU A 1 89 ? 3.396 11.371 -7.498 1.00 80.56 89 GLU A N 1
ATOM 667 C CA . GLU A 1 89 ? 2.187 12.195 -7.513 1.00 80.56 89 GLU A CA 1
ATOM 668 C C . GLU A 1 89 ? 0.899 11.351 -7.626 1.00 80.56 89 GLU A C 1
ATOM 670 O O . GLU A 1 89 ? 0.939 10.190 -8.051 1.00 80.56 89 GLU A O 1
ATOM 675 N N . PRO A 1 90 ? -0.270 11.927 -7.271 1.00 78.31 90 PRO A N 1
ATOM 676 C CA . PRO A 1 90 ? -1.557 11.260 -7.426 1.00 78.31 90 PRO A CA 1
ATOM 677 C C . PRO A 1 90 ? -1.809 10.805 -8.863 1.00 78.31 90 PRO A C 1
ATOM 679 O O . PRO A 1 90 ? -1.433 11.469 -9.831 1.00 78.31 90 PRO A O 1
ATOM 682 N N . VAL A 1 91 ? -2.526 9.692 -8.997 1.00 82.75 91 VAL A N 1
ATOM 683 C CA . VAL A 1 91 ? -2.819 9.072 -10.289 1.00 82.75 91 VAL A CA 1
ATOM 684 C C . VAL A 1 91 ? -3.534 10.041 -11.240 1.00 82.75 91 VAL A C 1
ATOM 686 O O . VAL A 1 91 ? -4.647 10.501 -10.975 1.00 82.75 91 VAL A O 1
ATOM 689 N N . VAL A 1 92 ? -2.927 10.274 -12.407 1.00 84.25 92 VAL A N 1
ATOM 690 C CA . VAL A 1 92 ? -3.513 11.035 -13.520 1.00 84.25 92 VAL A CA 1
ATOM 691 C C . VAL A 1 92 ? -3.763 10.140 -14.727 1.00 84.25 92 VAL A C 1
ATOM 693 O O . VAL A 1 92 ? -2.969 9.262 -15.030 1.00 84.25 92 VAL A O 1
ATOM 696 N N . LYS A 1 93 ? -4.846 10.372 -15.475 1.00 84.88 93 LYS A N 1
ATOM 697 C CA . LYS A 1 93 ? -5.116 9.599 -16.700 1.00 84.88 93 LYS A CA 1
ATOM 698 C C . LYS A 1 93 ? -4.278 10.076 -17.890 1.00 84.88 93 LYS A C 1
ATOM 700 O O . LYS A 1 93 ? -3.718 9.256 -18.610 1.00 84.88 93 LYS A O 1
ATOM 705 N N . ASN A 1 94 ? -4.190 11.393 -18.079 1.00 87.44 94 ASN A N 1
ATOM 706 C CA . ASN A 1 94 ? -3.433 12.009 -19.167 1.00 87.44 94 ASN A CA 1
ATOM 707 C C . ASN A 1 94 ? -2.121 12.573 -18.626 1.00 87.44 94 ASN A C 1
ATOM 709 O O . ASN A 1 94 ? -2.133 13.382 -17.696 1.00 87.44 94 ASN A O 1
ATOM 713 N N . VAL A 1 95 ? -1.008 12.153 -19.217 1.00 89.31 95 VAL A N 1
ATOM 714 C CA . VAL A 1 95 ? 0.329 12.641 -18.855 1.00 89.31 95 VAL A CA 1
ATOM 715 C C . VAL A 1 95 ? 0.657 13.938 -19.588 1.00 89.31 95 VAL A C 1
ATOM 717 O O . VAL A 1 95 ? 0.124 14.219 -20.662 1.00 89.31 95 VAL A O 1
ATOM 720 N N . LYS A 1 96 ? 1.538 14.749 -18.999 1.00 90.00 96 LYS A N 1
ATOM 721 C CA . LYS A 1 96 ? 2.032 15.978 -19.630 1.00 90.00 96 LYS A CA 1
ATOM 722 C C . LYS A 1 96 ? 3.185 15.648 -20.567 1.00 90.00 96 LYS A C 1
ATOM 724 O O . LYS A 1 96 ? 4.002 14.786 -20.254 1.00 90.00 96 LYS A O 1
ATOM 729 N N . LEU A 1 97 ? 3.264 16.350 -21.690 1.00 89.19 97 LEU A N 1
ATOM 730 C CA . LEU A 1 97 ? 4.390 16.235 -22.612 1.00 89.19 97 LEU A CA 1
ATOM 731 C C . LEU A 1 97 ? 5.574 17.059 -22.104 1.00 89.19 97 LEU A C 1
ATOM 733 O O . LEU A 1 97 ? 5.404 18.054 -21.396 1.00 89.19 97 LEU A O 1
ATOM 737 N N . VAL A 1 98 ? 6.777 16.606 -22.436 1.00 86.06 98 VAL A N 1
ATOM 738 C CA . VAL A 1 98 ? 8.022 17.309 -22.140 1.00 86.06 98 VAL A CA 1
ATOM 739 C C . VAL A 1 98 ? 8.456 18.048 -23.400 1.00 86.06 98 VAL A C 1
ATOM 741 O O . VAL A 1 98 ? 8.857 17.428 -24.381 1.00 86.06 98 VAL A O 1
ATOM 744 N N . ASP A 1 99 ? 8.391 19.378 -23.358 1.00 72.31 99 ASP A N 1
ATOM 745 C CA . ASP A 1 99 ? 8.772 20.240 -24.489 1.00 72.31 99 ASP A CA 1
ATOM 746 C C . ASP A 1 99 ? 10.276 20.563 -24.519 1.00 72.31 99 ASP A C 1
ATOM 748 O O . ASP A 1 99 ? 10.796 21.094 -25.498 1.00 72.31 99 ASP A O 1
ATOM 752 N N . LYS A 1 100 ? 10.992 20.266 -23.427 1.00 72.31 100 LYS A N 1
ATOM 753 C CA . LYS A 1 100 ? 12.429 20.530 -23.283 1.00 72.31 100 LYS A CA 1
ATOM 754 C C . LYS A 1 100 ? 13.262 19.339 -23.743 1.00 72.31 100 LYS A C 1
ATOM 756 O O . LYS A 1 100 ? 12.854 18.189 -23.614 1.00 72.31 100 LYS A O 1
ATOM 761 N N . GLN A 1 101 ? 14.466 19.626 -24.228 1.00 76.06 101 GLN A N 1
ATOM 762 C CA . GLN A 1 101 ? 15.451 18.608 -24.577 1.00 76.06 101 GLN A CA 1
ATOM 763 C C . GLN A 1 101 ? 15.847 17.832 -23.311 1.00 76.06 101 GLN A C 1
ATOM 765 O O . GLN A 1 101 ? 16.295 18.424 -22.331 1.00 76.06 101 GLN A O 1
ATOM 770 N N . ILE A 1 102 ? 15.613 16.520 -23.317 1.00 79.00 102 ILE A N 1
ATOM 771 C CA . ILE A 1 102 ? 15.847 15.644 -22.165 1.00 79.00 102 ILE A CA 1
ATOM 772 C C . ILE A 1 102 ? 17.310 15.215 -22.155 1.00 79.00 102 ILE A C 1
ATOM 774 O O . ILE A 1 102 ? 17.830 14.737 -23.164 1.00 79.00 102 ILE A O 1
ATOM 778 N N . ALA A 1 103 ? 17.953 15.370 -21.001 1.00 76.25 103 ALA A N 1
ATOM 779 C CA . ALA A 1 103 ? 19.268 14.810 -20.729 1.00 76.25 103 ALA A CA 1
ATOM 780 C C . ALA A 1 103 ? 19.171 13.273 -20.699 1.00 76.25 103 ALA A C 1
ATOM 782 O O . ALA A 1 103 ? 18.536 12.697 -19.816 1.00 76.25 103 ALA A O 1
ATOM 783 N N . THR A 1 104 ? 19.747 12.608 -21.702 1.00 75.62 104 THR A N 1
ATOM 784 C CA . THR A 1 104 ? 19.767 11.135 -21.821 1.00 75.62 104 THR A CA 1
ATOM 785 C C . THR A 1 104 ? 21.071 10.504 -21.326 1.00 75.62 104 THR A C 1
ATOM 787 O O . THR A 1 104 ? 21.238 9.288 -21.403 1.00 75.62 104 THR A O 1
ATOM 790 N N . ASP A 1 105 ? 22.006 11.337 -20.885 1.00 70.06 105 ASP A N 1
ATOM 791 C CA . ASP A 1 105 ? 23.342 11.015 -20.377 1.00 70.06 105 ASP A CA 1
ATOM 792 C C . ASP A 1 105 ? 23.368 10.732 -18.865 1.00 70.06 105 ASP A C 1
ATOM 794 O O . ASP A 1 105 ? 24.368 10.234 -18.353 1.00 70.06 105 ASP A O 1
ATOM 798 N N . GLY A 1 106 ? 22.273 11.020 -18.155 1.00 71.94 106 GLY A N 1
ATOM 799 C CA . GLY A 1 106 ? 22.107 10.720 -16.734 1.00 71.94 106 GLY A CA 1
ATOM 800 C C . GLY A 1 106 ? 21.782 9.252 -16.427 1.00 71.94 106 GLY A C 1
ATOM 801 O O . GLY A 1 106 ? 21.745 8.389 -17.306 1.00 71.94 106 GLY A O 1
ATOM 802 N N . GLY A 1 107 ? 21.514 8.975 -15.145 1.00 76.81 107 GLY A N 1
ATOM 803 C CA . GLY A 1 107 ? 21.081 7.651 -14.684 1.00 76.81 107 GLY A CA 1
ATOM 804 C C . GLY A 1 107 ? 19.847 7.164 -15.446 1.00 76.81 107 GLY A C 1
ATOM 805 O O . GLY A 1 107 ? 18.994 7.963 -15.815 1.00 76.81 107 GLY A O 1
ATOM 806 N N . LYS A 1 108 ? 19.759 5.860 -15.710 1.00 85.56 108 LYS A N 1
ATOM 807 C CA . LYS A 1 108 ? 18.676 5.258 -16.499 1.00 85.56 108 LYS A CA 1
ATOM 808 C C . LYS A 1 108 ? 17.792 4.408 -15.607 1.00 85.56 108 LYS A C 1
ATOM 810 O O . LYS A 1 108 ? 18.281 3.592 -14.829 1.00 85.56 108 LYS A O 1
ATOM 815 N N . GLU A 1 109 ? 16.494 4.548 -15.795 1.00 90.81 109 GLU A N 1
ATOM 816 C CA . GLU A 1 109 ? 15.496 3.670 -15.205 1.00 90.81 109 GLU A CA 1
ATOM 817 C C . GLU A 1 109 ? 14.869 2.807 -16.303 1.00 90.81 109 GLU A C 1
ATOM 819 O O . GLU A 1 109 ? 14.980 3.099 -17.500 1.00 90.81 109 GLU A O 1
ATOM 824 N N . TYR A 1 110 ? 14.201 1.726 -15.908 1.00 93.00 110 TYR A N 1
ATOM 825 C CA . TYR A 1 110 ? 13.679 0.753 -16.862 1.00 93.00 110 TYR A CA 1
ATOM 826 C C . TYR A 1 110 ? 12.248 0.357 -16.533 1.00 93.00 110 TYR A C 1
ATOM 828 O O . TYR A 1 110 ? 11.902 0.105 -15.381 1.00 93.00 110 TYR A O 1
ATOM 836 N N . LEU A 1 111 ? 11.429 0.227 -17.569 1.00 94.06 111 LEU A N 1
ATOM 837 C CA . LEU A 1 111 ? 10.141 -0.444 -17.500 1.00 94.06 111 LEU A CA 1
ATOM 838 C C . LEU A 1 111 ? 10.236 -1.759 -18.249 1.00 94.06 111 LEU A C 1
ATOM 840 O O . LEU A 1 111 ? 10.715 -1.815 -19.381 1.00 94.06 111 LEU A O 1
ATOM 844 N N . VAL A 1 112 ? 9.776 -2.824 -17.608 1.00 95.31 112 VAL A N 1
ATOM 845 C CA . VAL A 1 112 ? 9.823 -4.166 -18.175 1.00 95.31 112 VAL A CA 1
ATOM 846 C C . VAL A 1 112 ? 8.466 -4.831 -18.090 1.00 95.31 112 VAL A C 1
ATOM 848 O O . VAL A 1 112 ? 7.715 -4.628 -17.136 1.00 95.31 112 VAL A O 1
ATOM 851 N N . THR A 1 113 ? 8.165 -5.660 -19.080 1.00 94.69 113 THR A N 1
ATOM 852 C CA . THR A 1 113 ? 7.019 -6.567 -19.042 1.00 94.69 113 THR A CA 1
ATOM 853 C C . THR A 1 113 ? 7.550 -7.977 -18.843 1.00 94.69 113 THR A C 1
ATOM 855 O O . THR A 1 113 ? 8.411 -8.423 -19.601 1.00 94.69 113 THR A O 1
ATOM 858 N N . VAL A 1 114 ? 7.060 -8.682 -17.827 1.00 93.81 114 VAL A N 1
ATOM 859 C CA . VAL A 1 114 ? 7.408 -10.083 -17.566 1.00 93.81 114 VAL A CA 1
ATOM 860 C C . VAL A 1 114 ? 6.377 -11.018 -18.194 1.00 93.81 114 VAL A C 1
ATOM 862 O O . VAL A 1 114 ? 5.202 -10.673 -18.315 1.00 93.81 114 VAL A O 1
ATOM 865 N N . LYS A 1 115 ? 6.806 -12.216 -18.596 1.00 92.75 115 LYS A N 1
ATOM 866 C CA . LYS A 1 115 ? 5.914 -13.237 -19.173 1.00 92.75 115 LYS A CA 1
ATOM 867 C C . LYS A 1 115 ? 4.938 -13.791 -18.143 1.00 92.75 115 LYS A C 1
ATOM 869 O O . LYS A 1 115 ? 3.757 -13.947 -18.440 1.00 92.75 115 LYS A O 1
ATOM 874 N N . HIS A 1 116 ? 5.431 -14.062 -16.937 1.00 90.38 116 HIS A N 1
ATOM 875 C CA . HIS A 1 116 ? 4.616 -14.504 -15.815 1.00 90.38 116 HIS A CA 1
ATOM 876 C C . HIS A 1 116 ? 4.888 -13.630 -14.602 1.00 90.38 116 HIS A C 1
ATOM 878 O O . HIS A 1 116 ? 6.015 -13.229 -14.331 1.00 90.38 116 HIS A O 1
ATOM 884 N N . GLU A 1 117 ? 3.855 -13.380 -13.811 1.00 82.75 117 GLU A N 1
ATOM 885 C CA . GLU A 1 117 ? 3.969 -12.485 -12.659 1.00 82.75 117 GLU A CA 1
ATOM 886 C C . GLU A 1 117 ? 4.860 -13.057 -11.538 1.00 82.75 117 GLU A C 1
ATOM 888 O O . GLU A 1 117 ? 5.419 -12.298 -10.754 1.00 82.75 117 GLU A O 1
ATOM 893 N N . ASN A 1 118 ? 5.062 -14.379 -11.496 1.00 86.62 118 ASN A N 1
ATOM 894 C CA . ASN A 1 118 ? 6.006 -15.024 -10.573 1.00 86.62 118 ASN A CA 1
ATOM 895 C C . ASN A 1 118 ? 7.478 -14.811 -10.983 1.00 86.62 118 ASN A C 1
ATOM 897 O O . ASN A 1 118 ? 8.379 -15.055 -10.186 1.00 86.62 118 ASN A O 1
ATOM 901 N N . ASP A 1 119 ? 7.745 -14.336 -12.205 1.00 91.06 119 ASP A N 1
ATOM 902 C CA . ASP A 1 119 ? 9.104 -14.031 -12.661 1.00 91.06 119 ASP A CA 1
ATOM 903 C C . ASP A 1 119 ? 9.616 -12.676 -12.127 1.00 91.06 119 ASP A C 1
ATOM 905 O O . ASP A 1 119 ? 10.795 -12.358 -12.280 1.00 91.06 119 ASP A O 1
ATOM 909 N N . ILE A 1 120 ? 8.771 -11.894 -11.439 1.00 89.44 120 ILE A N 1
ATOM 910 C CA . ILE A 1 120 ? 9.168 -10.639 -10.779 1.00 89.44 120 ILE A CA 1
ATOM 911 C C . ILE A 1 120 ? 10.263 -10.867 -9.730 1.00 89.44 120 ILE A C 1
ATOM 913 O O . ILE A 1 120 ? 11.149 -10.027 -9.582 1.00 89.44 120 ILE A O 1
ATOM 917 N N . ASP A 1 121 ? 10.257 -12.000 -9.028 1.00 89.88 121 ASP A N 1
ATOM 918 C CA . ASP A 1 121 ? 11.305 -12.285 -8.043 1.00 89.88 121 ASP A CA 1
ATOM 919 C C . ASP A 1 121 ? 12.645 -12.593 -8.718 1.00 89.88 121 ASP A C 1
ATOM 921 O O . ASP A 1 121 ? 13.685 -12.133 -8.251 1.00 89.88 121 ASP A O 1
ATOM 925 N N . LYS A 1 122 ? 12.627 -13.245 -9.890 1.00 92.31 122 LYS A N 1
ATOM 926 C CA . LYS A 1 122 ? 13.832 -13.420 -10.719 1.00 92.31 122 LYS A CA 1
ATOM 927 C C . LYS A 1 122 ? 14.364 -12.075 -11.206 1.00 92.31 122 LYS A C 1
ATOM 929 O O . LYS A 1 122 ? 15.571 -11.849 -11.164 1.00 92.31 122 LYS A O 1
ATOM 934 N N . LEU A 1 123 ? 13.467 -11.173 -11.613 1.00 92.62 123 LEU A N 1
ATOM 935 C CA . LEU A 1 123 ? 13.821 -9.809 -12.002 1.00 92.62 123 LEU A CA 1
ATOM 936 C C . LEU A 1 123 ? 14.473 -9.044 -10.839 1.00 92.62 123 LEU A C 1
ATOM 938 O O . LEU A 1 123 ? 15.520 -8.429 -11.026 1.00 92.62 123 LEU A O 1
ATOM 942 N N . ARG A 1 124 ? 13.892 -9.115 -9.635 1.00 90.50 124 ARG A N 1
ATOM 943 C CA . ARG A 1 124 ? 14.459 -8.509 -8.417 1.00 90.50 124 ARG A CA 1
ATOM 944 C C . ARG A 1 124 ? 15.855 -9.042 -8.124 1.00 90.50 124 ARG A C 1
ATOM 946 O O . ARG A 1 124 ? 16.756 -8.249 -7.862 1.00 90.50 124 ARG A O 1
ATOM 953 N N . THR A 1 125 ? 16.052 -10.357 -8.215 1.00 90.81 125 THR A N 1
ATOM 954 C CA . THR A 1 125 ? 17.377 -10.969 -8.054 1.00 90.81 125 THR A CA 1
ATOM 955 C C . THR A 1 125 ? 18.355 -10.476 -9.121 1.00 90.81 125 THR A C 1
ATOM 957 O O . THR A 1 125 ? 19.476 -10.096 -8.789 1.00 90.81 125 THR A O 1
ATOM 960 N N . LEU A 1 126 ? 17.945 -10.414 -10.392 1.00 91.75 126 LEU A N 1
ATOM 961 C CA . LEU A 1 126 ? 18.806 -9.932 -11.472 1.00 91.75 126 LEU A CA 1
ATOM 962 C C . LEU A 1 126 ? 19.248 -8.479 -11.245 1.00 91.75 126 LEU A C 1
ATOM 964 O O . LEU A 1 126 ? 20.435 -8.179 -11.357 1.00 91.75 126 LEU A O 1
ATOM 968 N N . VAL A 1 127 ? 18.320 -7.593 -10.879 1.00 91.31 127 VAL A N 1
ATOM 969 C CA . VAL A 1 127 ? 18.629 -6.192 -10.556 1.00 91.31 127 VAL A CA 1
ATOM 970 C C . VAL A 1 127 ? 19.567 -6.115 -9.351 1.00 91.31 127 VAL A C 1
ATOM 972 O O . VAL A 1 127 ? 20.599 -5.460 -9.434 1.00 91.31 127 VAL A O 1
ATOM 975 N N . ALA A 1 128 ? 19.279 -6.845 -8.270 1.00 88.81 128 ALA A N 1
ATOM 976 C CA . ALA A 1 128 ? 20.099 -6.832 -7.058 1.00 88.81 128 ALA A CA 1
ATOM 977 C C . ALA A 1 128 ? 21.528 -7.365 -7.271 1.00 88.81 128 ALA A C 1
ATOM 979 O O . ALA A 1 128 ? 22.449 -6.927 -6.591 1.00 88.81 128 ALA A O 1
ATOM 980 N N . THR A 1 129 ? 21.723 -8.307 -8.199 1.00 89.38 129 THR A N 1
ATOM 981 C CA . THR A 1 129 ? 23.056 -8.852 -8.528 1.00 89.38 129 THR A CA 1
ATOM 982 C C . THR A 1 129 ? 23.882 -7.952 -9.445 1.00 89.38 129 THR A C 1
ATOM 984 O O . THR A 1 129 ? 25.106 -8.049 -9.427 1.00 89.38 129 THR A O 1
ATOM 987 N N . ASN A 1 130 ? 23.236 -7.100 -10.248 1.00 88.19 130 ASN A N 1
ATOM 988 C CA . ASN A 1 130 ? 23.914 -6.203 -11.192 1.00 88.19 130 ASN A CA 1
ATOM 989 C C . ASN A 1 130 ? 24.042 -4.768 -10.678 1.00 88.19 130 ASN A C 1
ATOM 991 O O . ASN A 1 130 ? 24.817 -3.997 -11.235 1.00 88.19 130 ASN A O 1
ATOM 995 N N . ALA A 1 131 ? 23.284 -4.406 -9.649 1.00 86.50 131 ALA A N 1
ATOM 996 C CA . ALA A 1 131 ? 23.390 -3.116 -9.001 1.00 86.50 131 ALA A CA 1
ATOM 997 C C . ALA A 1 131 ? 24.410 -3.132 -7.858 1.00 86.50 131 ALA A C 1
ATOM 999 O O . ALA A 1 131 ? 24.748 -4.178 -7.295 1.00 86.50 131 ALA A O 1
ATOM 1000 N N . ASN A 1 132 ? 24.881 -1.947 -7.477 1.00 81.38 132 ASN A N 1
ATOM 1001 C CA . ASN A 1 132 ? 25.758 -1.806 -6.325 1.00 81.38 132 ASN A CA 1
ATOM 1002 C C . ASN A 1 132 ? 24.995 -2.133 -5.030 1.00 81.38 132 ASN A C 1
ATOM 1004 O O . ASN A 1 132 ? 23.900 -1.623 -4.787 1.00 81.38 132 ASN A O 1
ATOM 1008 N N . LYS A 1 133 ? 25.601 -2.964 -4.175 1.00 71.06 133 LYS A N 1
ATOM 1009 C CA . LYS A 1 133 ? 25.018 -3.447 -2.912 1.00 71.06 133 LYS A CA 1
ATOM 1010 C C . LYS A 1 133 ? 24.735 -2.324 -1.906 1.00 71.06 133 LYS A C 1
ATOM 1012 O O . LYS A 1 133 ? 23.916 -2.511 -1.010 1.00 71.06 133 LYS A O 1
ATOM 1017 N N . TYR A 1 134 ? 25.431 -1.197 -2.035 1.00 72.00 134 TYR A N 1
ATOM 1018 C CA . TYR A 1 134 ? 25.296 -0.043 -1.145 1.00 72.00 134 TYR A CA 1
ATOM 1019 C C . TYR A 1 134 ? 24.317 1.018 -1.655 1.00 72.00 134 TYR A C 1
ATOM 1021 O O . TYR A 1 134 ? 24.018 1.951 -0.916 1.00 72.00 134 TYR A O 1
ATOM 1029 N N . ASP A 1 135 ? 23.803 0.863 -2.877 1.00 74.62 135 ASP A N 1
ATOM 1030 C CA . ASP A 1 135 ? 22.843 1.792 -3.461 1.00 74.62 135 ASP A CA 1
ATOM 1031 C C . ASP A 1 135 ? 21.410 1.280 -3.338 1.00 74.62 135 ASP A C 1
ATOM 1033 O O . ASP A 1 135 ? 21.135 0.077 -3.267 1.00 74.62 135 ASP A O 1
ATOM 1037 N N . PHE A 1 136 ? 20.473 2.223 -3.328 1.00 70.62 136 PHE A N 1
ATOM 1038 C CA . PHE A 1 136 ? 19.053 1.917 -3.320 1.00 70.62 136 PHE A CA 1
ATOM 1039 C C . PHE A 1 136 ? 18.605 1.444 -4.705 1.00 70.62 136 PHE A C 1
ATOM 1041 O O . PHE A 1 136 ? 18.753 2.150 -5.701 1.00 70.62 136 PHE A O 1
ATOM 1048 N N . ASN A 1 137 ? 18.042 0.236 -4.749 1.00 82.69 137 ASN A N 1
ATOM 1049 C CA . ASN A 1 137 ? 17.526 -0.391 -5.959 1.00 82.69 137 ASN A CA 1
ATOM 1050 C C . ASN A 1 137 ? 16.071 -0.779 -5.724 1.00 82.69 137 ASN A C 1
ATOM 1052 O O . ASN A 1 137 ? 15.783 -1.626 -4.875 1.00 82.69 137 ASN A O 1
ATOM 1056 N N . PHE A 1 138 ? 15.157 -0.183 -6.481 1.00 82.00 138 PHE A N 1
ATOM 1057 C CA . PHE A 1 138 ? 13.728 -0.417 -6.336 1.00 82.00 138 PHE A CA 1
ATOM 1058 C C . PHE A 1 138 ? 13.170 -1.110 -7.573 1.00 82.00 138 PHE A C 1
ATOM 1060 O O . PHE A 1 138 ? 13.305 -0.625 -8.693 1.00 82.00 138 PHE A O 1
ATOM 1067 N N . VAL A 1 139 ? 12.517 -2.256 -7.357 1.00 87.12 139 VAL A N 1
ATOM 1068 C CA . VAL A 1 139 ? 11.753 -2.967 -8.389 1.00 87.12 139 VAL A CA 1
ATOM 1069 C C . VAL A 1 139 ? 10.300 -3.052 -7.945 1.00 87.12 139 VAL A C 1
ATOM 1071 O O . VAL A 1 139 ? 9.939 -3.858 -7.076 1.00 87.12 139 VAL A O 1
ATOM 1074 N N . VAL A 1 140 ? 9.463 -2.215 -8.547 1.00 87.19 140 VAL A N 1
ATOM 1075 C CA . VAL A 1 140 ? 8.041 -2.095 -8.216 1.00 87.19 140 VAL A CA 1
ATOM 1076 C C . VAL A 1 140 ? 7.224 -2.787 -9.296 1.00 87.19 140 VAL A C 1
ATOM 1078 O O . VAL A 1 140 ? 7.281 -2.408 -10.460 1.00 87.19 140 VAL A O 1
ATOM 1081 N N . SER A 1 141 ? 6.458 -3.814 -8.918 1.00 88.00 141 SER A N 1
ATOM 1082 C CA . SER A 1 141 ? 5.556 -4.505 -9.849 1.00 88.00 141 SER A CA 1
ATOM 1083 C C . SER A 1 141 ? 4.169 -3.869 -9.847 1.00 88.00 141 SER A C 1
ATOM 1085 O O . SER A 1 141 ? 3.646 -3.533 -8.781 1.00 88.00 141 SER A O 1
ATOM 1087 N N . GLY A 1 142 ? 3.534 -3.774 -11.016 1.00 82.62 142 GLY A N 1
ATOM 1088 C CA . GLY A 1 142 ? 2.189 -3.210 -11.141 1.00 82.62 142 GLY A CA 1
ATOM 1089 C C . GLY A 1 142 ? 1.128 -4.001 -10.382 1.00 82.62 142 GLY A C 1
ATOM 1090 O O . GLY A 1 142 ? 0.223 -3.415 -9.794 1.00 82.62 142 GLY A O 1
ATOM 1091 N N . ARG A 1 143 ? 1.280 -5.330 -10.279 1.00 81.44 143 ARG A N 1
ATOM 1092 C CA . ARG A 1 143 ? 0.394 -6.170 -9.457 1.00 81.44 143 ARG A CA 1
ATOM 1093 C C . ARG A 1 143 ? 0.436 -5.757 -7.983 1.00 81.44 143 ARG A C 1
ATOM 1095 O O . ARG A 1 143 ? -0.616 -5.599 -7.374 1.00 81.44 143 ARG A O 1
ATOM 1102 N N . TRP A 1 144 ? 1.633 -5.577 -7.420 1.00 73.25 144 TRP A N 1
ATOM 1103 C CA . TRP A 1 144 ? 1.791 -5.169 -6.018 1.00 73.25 144 TRP A CA 1
ATOM 1104 C C . TRP A 1 144 ? 1.350 -3.720 -5.806 1.00 73.25 144 TRP A C 1
ATOM 1106 O O . TRP A 1 144 ? 0.702 -3.416 -4.812 1.00 73.25 144 TRP A O 1
ATOM 1116 N N . ALA A 1 145 ? 1.636 -2.831 -6.758 1.00 76.81 145 ALA A N 1
ATOM 1117 C CA . ALA A 1 145 ? 1.265 -1.424 -6.655 1.00 76.81 145 ALA A CA 1
ATOM 1118 C C . ALA A 1 145 ? -0.257 -1.180 -6.704 1.00 76.81 145 ALA A C 1
ATOM 1120 O O . ALA A 1 145 ? -0.740 -0.191 -6.153 1.00 76.81 145 ALA A O 1
ATOM 1121 N N . LYS A 1 146 ? -1.017 -2.092 -7.324 1.00 76.31 146 LYS A N 1
ATOM 1122 C CA . LYS A 1 146 ? -2.489 -2.067 -7.372 1.00 76.31 146 LYS A CA 1
ATOM 1123 C C . LYS A 1 146 ? -3.168 -2.633 -6.128 1.00 76.31 146 LYS A C 1
ATOM 1125 O O . LYS A 1 146 ? -4.384 -2.498 -5.990 1.00 76.31 146 LYS A O 1
ATOM 1130 N N . GLN A 1 147 ? -2.423 -3.280 -5.235 1.00 70.56 147 GLN A N 1
ATOM 1131 C CA . GLN A 1 147 ? -2.976 -3.801 -3.993 1.00 70.56 147 GLN A CA 1
ATOM 1132 C C . GLN A 1 147 ? -2.951 -2.716 -2.906 1.00 70.56 147 GLN A C 1
ATOM 1134 O O . GLN A 1 147 ? -1.954 -1.997 -2.775 1.00 70.56 147 GLN A O 1
ATOM 1139 N N . PRO A 1 148 ? -4.026 -2.580 -2.107 1.00 62.66 148 PRO A N 1
ATOM 1140 C CA . PRO A 1 148 ? -4.009 -1.686 -0.960 1.00 62.66 148 PRO A CA 1
ATOM 1141 C C . PRO A 1 148 ? -2.957 -2.190 0.033 1.00 62.66 148 PRO A C 1
ATOM 1143 O O . PRO A 1 148 ? -3.098 -3.273 0.600 1.00 62.66 148 PRO A O 1
ATOM 1146 N N . HIS A 1 149 ? -1.901 -1.402 0.251 1.00 59.06 149 HIS A N 1
ATOM 1147 C CA . HIS A 1 149 ? -0.845 -1.683 1.229 1.00 59.06 149 HIS A CA 1
ATOM 1148 C C . HIS A 1 149 ? -1.326 -1.413 2.666 1.00 59.06 149 HIS A C 1
ATOM 1150 O O . HIS A 1 149 ? -0.683 -0.702 3.435 1.00 59.06 149 HIS A O 1
ATOM 1156 N N . ILE A 1 150 ? -2.468 -1.980 3.056 1.00 56.50 150 ILE A N 1
ATOM 1157 C CA . ILE A 1 150 ? -2.783 -2.134 4.473 1.00 56.50 150 ILE A CA 1
ATOM 1158 C C . ILE A 1 150 ? -2.171 -3.465 4.878 1.00 56.50 150 ILE A C 1
ATOM 1160 O O . ILE A 1 150 ? -2.676 -4.521 4.501 1.00 56.50 150 ILE A O 1
ATOM 1164 N N . ASN A 1 151 ? -1.046 -3.407 5.599 1.00 54.03 151 ASN A N 1
ATOM 1165 C CA . ASN A 1 151 ? -0.416 -4.599 6.155 1.00 54.03 151 ASN A CA 1
ATOM 1166 C C . ASN A 1 151 ? -1.510 -5.417 6.872 1.00 54.03 151 ASN A C 1
ATOM 1168 O O . ASN A 1 151 ? -2.197 -4.838 7.721 1.00 54.03 151 ASN A O 1
ATOM 1172 N N . PRO A 1 152 ? -1.722 -6.708 6.542 1.00 57.69 152 PRO A N 1
ATOM 1173 C CA . PRO A 1 152 ? -2.755 -7.529 7.178 1.00 57.69 152 PRO A CA 1
ATOM 1174 C C . PRO A 1 152 ? -2.687 -7.477 8.711 1.00 57.69 152 PRO A C 1
ATOM 1176 O O . PRO A 1 152 ? -3.729 -7.500 9.366 1.00 57.69 152 PRO A O 1
ATOM 1179 N N . SER A 1 153 ? -1.497 -7.252 9.278 1.00 57.50 153 SER A N 1
ATOM 1180 C CA . SER A 1 153 ? -1.304 -7.017 10.711 1.00 57.50 153 SER A CA 1
ATOM 1181 C C . SER A 1 153 ? -2.120 -5.843 11.269 1.00 57.50 153 SER A C 1
ATOM 1183 O O . SER A 1 153 ? -2.569 -5.911 12.403 1.00 57.50 153 SER A O 1
ATOM 1185 N N . ILE A 1 154 ? -2.362 -4.770 10.509 1.00 63.62 154 ILE A N 1
ATOM 1186 C CA . ILE A 1 154 ? -3.148 -3.612 10.978 1.00 63.62 154 ILE A CA 1
ATOM 1187 C C . ILE A 1 154 ? -4.618 -3.994 11.159 1.00 63.62 154 ILE A C 1
ATOM 1189 O O . ILE A 1 154 ? -5.265 -3.534 12.099 1.00 63.62 154 ILE A O 1
ATOM 1193 N N . ARG A 1 155 ? -5.150 -4.852 10.281 1.00 61.41 155 ARG A N 1
ATOM 1194 C CA . ARG A 1 155 ? -6.531 -5.327 10.392 1.00 61.41 155 ARG A CA 1
ATOM 1195 C C . ARG A 1 155 ? -6.696 -6.257 11.592 1.00 61.41 155 ARG A C 1
ATOM 1197 O O . ARG A 1 155 ? -7.641 -6.086 12.350 1.00 61.41 155 ARG A O 1
ATOM 1204 N N . GLU A 1 156 ? -5.743 -7.159 11.805 1.00 69.62 156 GLU A N 1
ATOM 1205 C CA . GLU A 1 156 ? -5.731 -8.032 12.985 1.00 69.62 156 GLU A CA 1
ATOM 1206 C C . GLU A 1 156 ? -5.570 -7.240 14.290 1.00 69.62 156 GLU A C 1
ATOM 1208 O O . GLU A 1 156 ? -6.278 -7.497 15.260 1.00 69.62 156 GLU A O 1
ATOM 1213 N N . LEU A 1 157 ? -4.704 -6.220 14.308 1.00 73.50 157 LEU A N 1
ATOM 1214 C CA . LEU A 1 157 ? -4.552 -5.314 15.451 1.00 73.50 157 LEU A CA 1
ATOM 1215 C C . LEU A 1 157 ? -5.842 -4.535 15.740 1.00 73.50 157 LEU A C 1
ATOM 1217 O O . LEU A 1 157 ? -6.195 -4.351 16.905 1.00 73.50 157 LEU A O 1
ATOM 1221 N N . ALA A 1 158 ? -6.557 -4.096 14.700 1.00 72.00 158 ALA A N 1
ATOM 1222 C CA . ALA A 1 158 ? -7.843 -3.425 14.855 1.00 72.00 158 ALA A CA 1
ATOM 1223 C C . ALA A 1 158 ? -8.910 -4.372 15.426 1.00 72.00 158 ALA A C 1
ATOM 1225 O O . ALA A 1 158 ? -9.610 -3.993 16.364 1.00 72.00 158 ALA A O 1
ATOM 1226 N N . ASP A 1 159 ? -9.001 -5.605 14.923 1.00 75.88 159 ASP A N 1
ATOM 1227 C CA . ASP A 1 159 ? -9.944 -6.606 15.433 1.00 75.88 159 ASP A CA 1
ATOM 1228 C C . ASP A 1 159 ? -9.640 -6.970 16.897 1.00 75.88 159 ASP A C 1
ATOM 1230 O O . ASP A 1 159 ? -10.549 -6.998 17.730 1.00 75.88 159 ASP A O 1
ATOM 1234 N N . LEU A 1 160 ? -8.363 -7.139 17.258 1.00 80.44 160 LEU A N 1
ATOM 1235 C CA . LEU A 1 160 ? -7.938 -7.343 18.648 1.00 80.44 160 LEU A CA 1
ATOM 1236 C C . LEU A 1 160 ? -8.300 -6.153 19.545 1.00 80.44 160 LEU A C 1
ATOM 1238 O O . LEU A 1 160 ? -8.776 -6.348 20.666 1.00 80.44 160 LEU A O 1
ATOM 1242 N N . ALA A 1 161 ? -8.120 -4.923 19.058 1.00 83.12 161 ALA A N 1
ATOM 1243 C CA . ALA A 1 161 ? -8.511 -3.725 19.790 1.00 83.12 161 ALA A CA 1
ATOM 1244 C C . ALA A 1 161 ? -10.032 -3.663 20.001 1.00 83.12 161 ALA A C 1
ATOM 1246 O O . ALA A 1 161 ? -10.470 -3.371 21.113 1.00 83.12 161 ALA A O 1
ATOM 1247 N N . TYR A 1 162 ? -10.843 -3.995 18.991 1.00 76.81 162 TYR A N 1
ATOM 1248 C CA . TYR A 1 162 ? -12.303 -4.056 19.135 1.00 76.81 162 TYR A CA 1
ATOM 1249 C C . TYR A 1 162 ? -12.741 -5.094 20.170 1.00 76.81 162 TYR A C 1
ATOM 1251 O O . TYR A 1 162 ? -13.606 -4.802 21.001 1.00 76.81 162 TYR A O 1
ATOM 1259 N N . VAL A 1 163 ? -12.115 -6.273 20.176 1.00 83.88 163 VAL A N 1
ATOM 1260 C CA . VAL A 1 163 ? -12.368 -7.297 21.200 1.00 83.88 163 VAL A CA 1
ATOM 1261 C C . VAL A 1 163 ? -11.971 -6.782 22.588 1.00 83.88 163 VAL A C 1
ATOM 1263 O O . VAL A 1 163 ? -12.757 -6.897 23.530 1.00 83.88 163 VAL A O 1
ATOM 1266 N N . GLY A 1 164 ? -10.803 -6.146 22.719 1.00 86.00 164 GLY A N 1
ATOM 1267 C CA . GLY A 1 164 ? -10.345 -5.545 23.975 1.00 86.00 164 GLY A CA 1
ATOM 1268 C C . GLY A 1 164 ? -11.281 -4.449 24.499 1.00 86.00 164 GLY A C 1
ATOM 1269 O O . GLY A 1 164 ? -11.592 -4.412 25.693 1.00 86.00 164 GLY A O 1
ATOM 1270 N N . ILE A 1 165 ? -11.805 -3.599 23.613 1.00 86.00 165 ILE A N 1
ATOM 1271 C CA . ILE A 1 165 ? -12.827 -2.596 23.948 1.00 86.00 165 ILE A CA 1
ATOM 1272 C C . ILE A 1 165 ? -14.103 -3.285 24.453 1.00 86.00 165 ILE A C 1
ATOM 1274 O O . ILE A 1 165 ? -14.657 -2.875 25.470 1.00 86.00 165 ILE A O 1
ATOM 1278 N N . GLY A 1 166 ? -14.548 -4.364 23.802 1.00 79.38 166 GLY A N 1
ATOM 1279 C CA . GLY A 1 166 ? -15.726 -5.124 24.233 1.00 79.38 166 GLY A CA 1
ATOM 1280 C C . GLY A 1 166 ? -15.576 -5.721 25.638 1.00 79.38 166 GLY A C 1
ATOM 1281 O O . GLY A 1 166 ? -16.467 -5.573 26.477 1.00 79.38 166 GLY A O 1
ATOM 1282 N N . VAL A 1 167 ? -14.428 -6.341 25.925 1.00 88.25 167 VAL A N 1
ATOM 1283 C CA . VAL A 1 167 ? -14.141 -6.936 27.242 1.00 88.25 167 VAL A CA 1
ATOM 1284 C C . VAL A 1 167 ? -14.058 -5.863 28.331 1.00 88.25 167 VAL A C 1
ATOM 1286 O O . VAL A 1 167 ? -14.662 -6.013 29.394 1.00 88.25 167 VAL A O 1
ATOM 1289 N N . THR A 1 168 ? -13.352 -4.759 28.075 1.00 87.06 168 THR A N 1
ATOM 1290 C CA . THR A 1 168 ? -13.216 -3.667 29.056 1.00 87.06 168 THR A CA 1
ATOM 1291 C C . THR A 1 168 ? -14.551 -2.981 29.340 1.00 87.06 168 THR A C 1
ATOM 1293 O O . THR A 1 168 ? -14.844 -2.683 30.500 1.00 87.06 168 THR A O 1
ATOM 1296 N N . LEU A 1 169 ? -15.405 -2.813 28.324 1.00 80.81 169 LEU A N 1
ATOM 1297 C CA . LEU A 1 169 ? -16.767 -2.308 28.493 1.00 80.81 169 LEU A CA 1
ATOM 1298 C C . LEU A 1 169 ? -17.592 -3.224 29.408 1.00 80.81 169 LEU A C 1
ATOM 1300 O O . LEU A 1 169 ? -18.255 -2.743 30.325 1.00 80.81 169 LEU A O 1
ATOM 1304 N N . PHE A 1 170 ? -17.527 -4.541 29.197 1.00 78.19 170 PHE A N 1
ATOM 1305 C CA . PHE A 1 170 ? -18.254 -5.506 30.022 1.00 78.19 170 PHE A CA 1
ATOM 1306 C C . PHE A 1 170 ? -17.829 -5.438 31.496 1.00 78.19 170 PHE A C 1
ATOM 1308 O O . PHE A 1 170 ? -18.677 -5.346 32.388 1.00 78.19 170 PHE A O 1
ATOM 1315 N N . VAL A 1 171 ? -16.517 -5.404 31.755 1.00 85.75 171 VAL A N 1
ATOM 1316 C CA . VAL A 1 171 ? -15.966 -5.269 33.114 1.00 85.75 171 VAL A CA 1
ATOM 1317 C C . VAL A 1 171 ? -16.393 -3.947 33.761 1.00 85.75 171 VAL A C 1
ATOM 1319 O O . VAL A 1 171 ? -16.761 -3.929 34.940 1.00 85.75 171 VAL A O 1
ATOM 1322 N N . ALA A 1 172 ? -16.400 -2.848 33.002 1.00 79.81 172 ALA A N 1
ATOM 1323 C CA . ALA A 1 172 ? -16.843 -1.545 33.493 1.00 79.81 172 ALA A CA 1
ATOM 1324 C C . ALA A 1 172 ? -18.329 -1.554 33.892 1.00 79.81 172 ALA A C 1
ATOM 1326 O O . ALA A 1 172 ? -18.678 -1.061 34.967 1.00 79.81 172 ALA A O 1
ATOM 1327 N N . VAL A 1 173 ? -19.198 -2.167 33.079 1.00 75.19 173 VAL A N 1
ATOM 1328 C CA . VAL A 1 173 ? -20.636 -2.293 33.376 1.00 75.19 173 VAL A CA 1
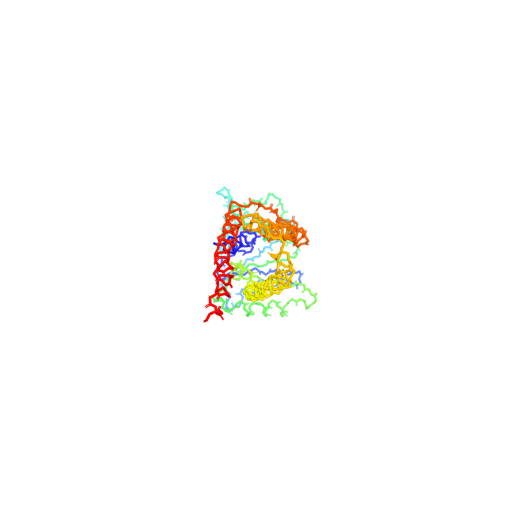ATOM 1329 C C . VAL A 1 173 ? -20.868 -3.141 34.627 1.00 75.19 173 VAL A C 1
ATOM 1331 O O . VAL A 1 173 ? -21.626 -2.734 35.509 1.00 75.19 173 VAL A O 1
ATOM 1334 N N . ALA A 1 174 ? -20.186 -4.282 34.754 1.00 77.19 174 ALA A N 1
ATOM 1335 C CA . ALA A 1 174 ? -20.290 -5.125 35.944 1.00 77.19 174 ALA A CA 1
ATOM 1336 C C . ALA A 1 174 ? -19.843 -4.378 37.216 1.00 77.19 174 ALA A C 1
ATOM 1338 O O . ALA A 1 174 ? -20.542 -4.401 38.231 1.00 77.19 174 ALA A O 1
ATOM 1339 N N . SER A 1 175 ? -18.724 -3.651 37.141 1.00 78.88 175 SER A N 1
ATOM 1340 C CA . SER A 1 175 ? -18.198 -2.851 38.258 1.00 78.88 175 SER A CA 1
ATOM 1341 C C . SER A 1 175 ? -19.163 -1.738 38.675 1.00 78.88 175 SER A C 1
ATOM 1343 O O . SER A 1 175 ? -19.376 -1.513 39.869 1.00 78.88 175 SER A O 1
ATOM 1345 N N . LEU A 1 176 ? -19.801 -1.078 37.702 1.00 76.50 176 LEU A N 1
ATOM 1346 C CA . LEU A 1 176 ? -20.807 -0.049 37.955 1.00 76.50 176 LEU A CA 1
ATOM 1347 C C . LEU A 1 176 ? -22.022 -0.617 38.702 1.00 76.50 176 LEU A C 1
ATOM 1349 O O . LEU A 1 176 ? -22.486 -0.005 39.666 1.00 76.50 176 LEU A O 1
ATOM 1353 N N . ILE A 1 177 ? -22.518 -1.794 38.304 1.00 72.50 177 ILE A N 1
ATOM 1354 C CA . ILE A 1 177 ? -23.655 -2.455 38.966 1.00 72.50 177 ILE A CA 1
ATOM 1355 C C . ILE A 1 177 ? -23.304 -2.798 40.419 1.00 72.50 177 ILE A C 1
ATOM 1357 O O . ILE A 1 177 ? -24.067 -2.452 41.323 1.00 72.50 177 ILE A O 1
ATOM 1361 N N . VAL A 1 178 ? -22.142 -3.418 40.657 1.00 74.56 178 VAL A N 1
ATOM 1362 C CA . VAL A 1 178 ? -21.688 -3.796 42.009 1.00 74.56 178 VAL A CA 1
ATOM 1363 C C . VAL A 1 178 ? -21.545 -2.564 42.905 1.00 74.56 178 VAL A C 1
ATOM 1365 O O . VAL A 1 178 ? -22.056 -2.559 44.026 1.00 74.56 178 VAL A O 1
ATOM 1368 N N . SER A 1 179 ? -20.921 -1.496 42.400 1.00 71.38 179 SER A N 1
ATOM 1369 C CA . SER A 1 179 ? -20.764 -0.236 43.136 1.00 71.38 179 SER A CA 1
ATOM 1370 C C . SER A 1 179 ? -22.112 0.422 43.452 1.00 71.38 179 SER A C 1
ATOM 1372 O O . SER A 1 179 ? -22.332 0.875 44.576 1.00 71.38 179 SER A O 1
ATOM 1374 N N . THR A 1 180 ? -23.052 0.403 42.502 1.00 70.44 180 THR A N 1
ATOM 1375 C CA . THR A 1 180 ? -24.394 0.972 42.695 1.00 70.44 180 THR A CA 1
ATOM 1376 C C . THR A 1 180 ? -25.183 0.199 43.754 1.00 70.44 180 THR A C 1
ATOM 1378 O O . THR A 1 180 ? -25.800 0.808 44.627 1.00 70.44 180 THR A O 1
ATOM 1381 N N . ILE A 1 181 ? -25.146 -1.138 43.720 1.00 68.56 181 ILE A N 1
ATOM 1382 C CA . ILE A 1 181 ? -25.822 -1.982 44.718 1.00 68.56 181 ILE A CA 1
ATOM 1383 C C . ILE A 1 181 ? -25.209 -1.767 46.107 1.00 68.56 181 ILE A C 1
ATOM 1385 O O . ILE A 1 181 ? -25.956 -1.550 47.062 1.00 68.56 181 ILE A O 1
ATOM 1389 N N . GLY A 1 182 ? -23.876 -1.761 46.215 1.00 71.69 182 GLY A N 1
ATOM 1390 C CA . GLY A 1 182 ? -23.177 -1.493 47.475 1.00 71.69 182 GLY A CA 1
ATOM 1391 C C . GLY A 1 182 ? -23.555 -0.134 48.071 1.00 71.69 182 GLY A C 1
ATOM 1392 O O . GLY A 1 182 ? -23.966 -0.060 49.230 1.00 71.69 182 GLY A O 1
ATOM 1393 N N . GLY A 1 183 ? -23.539 0.923 47.250 1.00 69.19 183 GLY A N 1
ATOM 1394 C CA . GLY A 1 183 ? -23.936 2.268 47.673 1.00 69.19 183 GLY A CA 1
ATOM 1395 C C . GLY A 1 183 ? -25.401 2.362 48.120 1.00 69.19 183 GLY A C 1
ATOM 1396 O O . GLY A 1 183 ? -25.707 3.038 49.103 1.00 69.19 183 GLY A O 1
ATOM 1397 N N . LEU A 1 184 ? -26.319 1.653 47.452 1.00 64.94 184 LEU A N 1
ATOM 1398 C CA . LEU A 1 184 ? -27.735 1.609 47.840 1.00 64.94 184 LEU A CA 1
ATOM 1399 C C . LEU A 1 184 ? -27.972 0.823 49.141 1.00 64.94 184 LEU A C 1
ATOM 1401 O O . LEU A 1 184 ? -28.809 1.234 49.951 1.00 64.94 184 LEU A O 1
ATOM 1405 N N . MET A 1 185 ? -27.252 -0.283 49.361 1.00 63.12 185 MET A N 1
ATOM 1406 C CA . MET A 1 185 ? -27.354 -1.082 50.591 1.00 63.12 185 MET A CA 1
ATOM 1407 C C . MET A 1 185 ? -26.895 -0.293 51.821 1.00 63.12 185 MET A C 1
ATOM 1409 O O . MET A 1 185 ? -27.564 -0.320 52.857 1.00 63.12 185 MET A O 1
ATOM 1413 N N . GLU A 1 186 ? -25.809 0.467 51.693 1.00 62.72 186 GLU A N 1
ATOM 1414 C CA . GLU A 1 186 ? -25.293 1.313 52.771 1.00 62.72 186 GLU A CA 1
ATOM 1415 C C . GLU A 1 186 ? -26.268 2.454 53.113 1.00 62.72 186 GLU A C 1
ATOM 1417 O O . GLU A 1 186 ? -26.532 2.738 54.286 1.00 62.72 186 GLU A O 1
ATOM 1422 N N . ARG A 1 187 ? -26.930 3.020 52.094 1.00 64.31 187 ARG A N 1
ATOM 1423 C CA . ARG A 1 187 ? -27.963 4.056 52.255 1.00 64.31 187 ARG A CA 1
ATOM 1424 C C . ARG A 1 187 ? -29.284 3.561 52.837 1.00 64.31 187 ARG A C 1
ATOM 1426 O O . ARG A 1 187 ? -29.926 4.298 53.584 1.00 64.31 187 ARG A O 1
ATOM 1433 N N . ARG A 1 188 ? -29.707 2.321 52.549 1.00 56.78 188 ARG A N 1
ATOM 1434 C CA . ARG A 1 188 ? -30.897 1.726 53.194 1.00 56.78 188 ARG A CA 1
ATOM 1435 C C . ARG A 1 188 ? -30.759 1.734 54.713 1.00 56.78 188 ARG A C 1
ATOM 1437 O O . ARG A 1 188 ? -31.722 2.063 55.402 1.00 56.78 188 ARG A O 1
ATOM 1444 N N . ARG A 1 189 ? -29.566 1.426 55.230 1.00 57.53 189 ARG A N 1
ATOM 1445 C CA . ARG A 1 189 ? -29.291 1.354 56.673 1.00 57.53 189 ARG A CA 1
ATOM 1446 C C . ARG A 1 189 ? -29.542 2.689 57.389 1.00 57.53 189 ARG A C 1
ATOM 1448 O O . ARG A 1 189 ? -30.068 2.674 58.497 1.00 57.53 189 ARG A O 1
ATOM 1455 N N . SER A 1 190 ? -29.249 3.825 56.745 1.00 56.72 190 SER A N 1
ATOM 1456 C CA . SER A 1 190 ? -29.541 5.164 57.290 1.00 56.72 190 SER A CA 1
ATOM 1457 C C . SER A 1 190 ? -30.980 5.640 57.035 1.00 56.72 190 SER A C 1
ATOM 1459 O O . SER A 1 190 ? -31.511 6.453 57.786 1.00 56.72 190 SER A O 1
ATOM 1461 N N . LEU A 1 191 ? -31.656 5.118 56.007 1.00 54.03 191 LEU A N 1
ATOM 1462 C CA . LEU A 1 191 ? -33.064 5.427 55.733 1.00 54.03 191 LEU A CA 1
ATOM 1463 C C . LEU A 1 191 ? -34.023 4.688 56.681 1.00 54.03 191 LEU A C 1
ATOM 1465 O O . LEU A 1 191 ? -35.072 5.237 57.018 1.00 54.03 191 LEU A O 1
ATOM 1469 N N . TYR A 1 192 ? -33.672 3.485 57.154 1.00 52.59 192 TYR A N 1
ATOM 1470 C CA . TYR A 1 192 ? -34.465 2.741 58.145 1.00 52.59 192 TYR A CA 1
ATOM 1471 C C . TYR A 1 192 ? -34.575 3.474 59.495 1.00 52.59 192 TYR A C 1
ATOM 1473 O O . TYR A 1 192 ? -35.640 3.447 60.109 1.00 52.59 192 TYR A O 1
ATOM 1481 N N . THR A 1 193 ? -33.537 4.198 59.924 1.00 54.59 193 THR A N 1
ATOM 1482 C CA . THR A 1 193 ? -33.569 5.015 61.151 1.00 54.59 193 THR A CA 1
ATOM 1483 C C . THR A 1 193 ? -34.391 6.300 60.989 1.00 54.59 193 THR A C 1
ATOM 1485 O O . THR A 1 193 ? -35.075 6.704 61.923 1.00 54.59 193 THR A O 1
ATOM 1488 N N . LEU A 1 194 ? -34.422 6.903 59.795 1.00 52.66 194 LEU A N 1
ATOM 1489 C CA . LEU A 1 194 ? -35.280 8.058 59.471 1.00 52.66 194 LEU A CA 1
ATOM 1490 C C . LEU A 1 194 ? -36.756 7.684 59.252 1.00 52.66 194 LEU A C 1
ATOM 1492 O O . LEU A 1 194 ? -37.646 8.511 59.456 1.00 52.66 194 LEU A O 1
ATOM 1496 N N . ARG A 1 195 ? -37.044 6.432 58.872 1.00 53.75 195 ARG A N 1
ATOM 1497 C CA . ARG A 1 195 ? -38.416 5.921 58.702 1.00 53.75 195 ARG A CA 1
ATOM 1498 C C . ARG A 1 195 ? -39.181 5.838 60.029 1.00 53.75 195 ARG A C 1
ATOM 1500 O O . ARG A 1 195 ? -40.396 6.009 60.027 1.00 53.75 195 ARG A O 1
ATOM 1507 N N . LEU A 1 196 ? -38.469 5.686 61.150 1.00 52.84 196 LEU A N 1
ATOM 1508 C CA . LEU A 1 196 ? -39.009 5.817 62.512 1.00 52.84 196 LEU A CA 1
ATOM 1509 C C . LEU A 1 196 ? -39.440 7.263 62.859 1.00 52.84 196 LEU A C 1
ATOM 1511 O O . LEU A 1 196 ? -40.094 7.466 63.876 1.00 52.84 196 LEU A O 1
ATOM 1515 N N . GLY A 1 197 ? -39.127 8.256 62.011 1.00 59.16 197 GLY A N 1
ATOM 1516 C CA . GLY A 1 197 ? -39.461 9.677 62.189 1.00 59.16 197 GLY A CA 1
ATOM 1517 C C . GLY A 1 197 ? -40.687 10.206 61.417 1.00 59.16 197 GLY A C 1
ATOM 1518 O O . GLY A 1 197 ? -40.953 11.402 61.479 1.00 59.16 197 GLY A O 1
ATOM 1519 N N . GLY A 1 198 ? -41.444 9.369 60.686 1.00 57.25 198 GLY A N 1
ATOM 1520 C CA . GLY A 1 198 ? -42.791 9.730 60.186 1.00 57.25 198 GLY A CA 1
ATOM 1521 C C . GLY A 1 198 ? -42.916 10.442 58.820 1.00 57.25 198 GLY A C 1
ATOM 1522 O O . GLY A 1 198 ? -43.952 11.044 58.537 1.00 57.25 198 GLY A O 1
ATOM 1523 N N . MET A 1 199 ? -41.914 10.384 57.935 1.00 53.25 199 MET A N 1
ATOM 1524 C CA . MET A 1 199 ? -41.942 11.093 56.637 1.00 53.25 199 MET A CA 1
ATOM 1525 C C . MET A 1 199 ? -42.664 10.320 55.501 1.00 53.25 199 MET A C 1
ATOM 1527 O O . MET A 1 199 ? -42.532 9.103 55.369 1.00 53.25 199 MET A O 1
ATOM 1531 N N . ARG A 1 200 ? -43.409 11.028 54.628 1.00 58.72 200 ARG A N 1
ATOM 1532 C CA . ARG A 1 200 ? -44.199 10.452 53.508 1.00 58.72 200 ARG A CA 1
ATOM 1533 C C . ARG A 1 200 ? -43.317 9.822 52.408 1.00 58.72 200 ARG A C 1
ATOM 1535 O O . ARG A 1 200 ? -42.437 10.474 51.848 1.00 58.72 200 ARG A O 1
ATOM 1542 N N . LEU A 1 201 ? -43.653 8.589 52.004 1.00 55.97 201 LEU A N 1
ATOM 1543 C CA . LEU A 1 201 ? -42.953 7.742 51.009 1.00 55.97 201 LEU A CA 1
ATOM 1544 C C . LEU A 1 201 ? -42.669 8.401 49.642 1.00 55.97 201 LEU A C 1
ATOM 1546 O O . LEU A 1 201 ? -41.699 8.054 48.970 1.00 55.97 201 LEU A O 1
ATOM 1550 N N . ILE A 1 202 ? -43.495 9.362 49.226 1.00 58.12 202 ILE A N 1
ATOM 1551 C CA . ILE A 1 202 ? -43.409 10.004 47.905 1.00 58.12 202 ILE A CA 1
ATOM 1552 C C . ILE A 1 202 ? -42.217 10.973 47.809 1.00 58.12 202 ILE A C 1
ATOM 1554 O O . ILE A 1 202 ? -41.572 11.052 46.764 1.00 58.12 202 ILE A O 1
ATOM 1558 N N . GLN A 1 203 ? -41.874 11.677 48.894 1.00 57.09 203 GLN A N 1
ATOM 1559 C CA . GLN A 1 203 ? -40.720 12.589 48.911 1.00 57.09 203 GLN A CA 1
ATOM 1560 C C . GLN A 1 203 ? -39.391 11.823 48.964 1.00 57.09 203 GLN A C 1
ATOM 1562 O O . GLN A 1 203 ? -38.431 12.215 48.303 1.00 57.09 203 GLN A O 1
ATOM 1567 N N . LEU A 1 204 ? -39.365 10.680 49.659 1.00 58.94 204 LEU A N 1
ATOM 1568 C CA . LEU A 1 204 ? -38.192 9.807 49.742 1.00 58.94 204 LEU A CA 1
ATOM 1569 C C . LEU A 1 204 ? -37.823 9.220 48.372 1.00 58.94 204 LEU A C 1
ATOM 1571 O O . LEU A 1 204 ? -36.662 9.248 47.972 1.00 58.94 204 LEU A O 1
ATOM 1575 N N . LYS A 1 205 ? -38.828 8.757 47.613 1.00 59.03 205 LYS A N 1
ATOM 1576 C CA . LYS A 1 205 ? -38.627 8.192 46.270 1.00 59.03 205 LYS A CA 1
ATOM 1577 C C . LYS A 1 205 ? -38.088 9.235 45.285 1.00 59.03 205 LYS A C 1
ATOM 1579 O O . LYS A 1 205 ? -37.218 8.920 44.480 1.00 59.03 205 LYS A O 1
ATOM 1584 N N . ARG A 1 206 ? -38.549 10.489 45.383 1.00 61.97 206 ARG A N 1
ATOM 1585 C CA . ARG A 1 206 ? -38.092 11.593 44.522 1.00 61.97 206 ARG A CA 1
ATOM 1586 C C . ARG A 1 206 ? -36.653 12.016 44.828 1.00 61.97 206 ARG A C 1
ATOM 1588 O O . ARG A 1 206 ? -35.891 12.251 43.898 1.00 61.97 206 ARG A O 1
ATOM 1595 N N . LEU A 1 207 ? -36.275 12.065 46.105 1.00 64.31 207 LEU A N 1
ATOM 1596 C CA . LEU A 1 207 ? -34.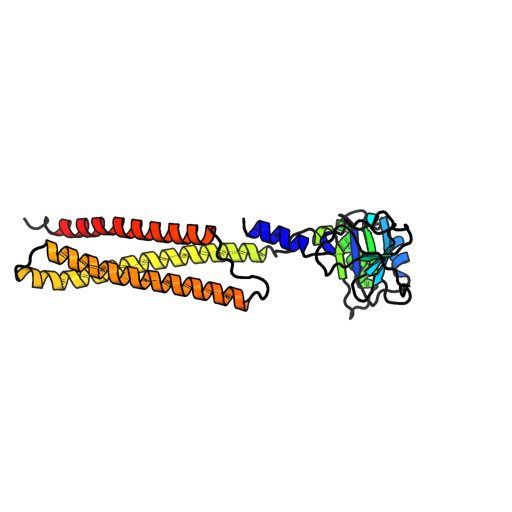911 12.397 46.523 1.00 64.31 207 LEU A CA 1
ATOM 1597 C C . LEU A 1 207 ? -33.909 11.322 46.081 1.00 64.31 207 LEU A C 1
ATOM 1599 O O . LEU A 1 207 ? -32.899 11.640 45.462 1.00 64.31 207 LEU A O 1
ATOM 1603 N N . VAL A 1 208 ? -34.229 10.045 46.318 1.00 63.56 208 VAL A N 1
ATOM 1604 C CA . VAL A 1 208 ? -33.377 8.914 45.911 1.00 63.56 208 VAL A CA 1
ATOM 1605 C C . VAL A 1 208 ? -33.228 8.847 44.389 1.00 63.56 208 VAL A C 1
ATOM 1607 O O . VAL A 1 208 ? -32.142 8.543 43.896 1.00 63.56 208 VAL A O 1
ATOM 1610 N N . MET A 1 209 ? -34.282 9.183 43.636 1.00 62.44 209 MET A N 1
ATOM 1611 C CA . MET A 1 209 ? -34.215 9.251 42.176 1.00 62.44 209 MET A CA 1
ATOM 1612 C C . MET A 1 209 ? -33.269 10.364 41.706 1.00 62.44 209 MET A C 1
ATOM 1614 O O . MET A 1 209 ? -32.394 10.100 40.889 1.00 62.44 209 MET A O 1
ATOM 1618 N N . VAL A 1 210 ? -33.386 11.581 42.247 1.00 64.44 210 VAL A N 1
ATOM 1619 C CA . VAL A 1 210 ? -32.497 12.705 41.890 1.00 64.44 210 VAL A CA 1
ATOM 1620 C C . VAL A 1 210 ? -31.044 12.401 42.253 1.00 64.44 210 VAL A C 1
ATOM 1622 O O . VAL A 1 210 ? -30.137 12.672 41.470 1.00 64.44 210 VAL A O 1
ATOM 1625 N N . GLU A 1 211 ? -30.820 11.777 43.401 1.00 65.06 211 GLU A N 1
ATOM 1626 C CA . GLU A 1 211 ? -29.478 11.478 43.886 1.00 65.06 211 GLU A CA 1
ATOM 1627 C C . GLU A 1 211 ? -28.806 10.300 43.183 1.00 65.06 211 GLU A C 1
ATOM 1629 O O . GLU A 1 211 ? -27.586 10.255 43.108 1.00 65.06 211 GLU A O 1
ATOM 1634 N N . SER A 1 212 ? -29.582 9.372 42.623 1.00 64.38 212 SER A N 1
ATOM 1635 C CA . SER A 1 212 ? -29.034 8.289 41.798 1.00 64.38 212 SER A CA 1
ATOM 1636 C C . SER A 1 212 ? -28.800 8.745 40.354 1.00 64.38 212 SER A C 1
ATOM 1638 O O . SER A 1 212 ? -27.854 8.307 39.704 1.00 64.38 212 SER A O 1
ATOM 1640 N N . VAL A 1 213 ? -29.641 9.652 39.846 1.00 62.25 213 VAL A N 1
ATOM 1641 C CA . VAL A 1 213 ? -29.549 10.174 38.474 1.00 62.25 213 VAL A CA 1
ATOM 1642 C C . VAL A 1 213 ? -28.424 11.205 38.329 1.00 62.25 213 VAL A C 1
ATOM 1644 O O . VAL A 1 213 ? -27.762 11.232 37.292 1.00 62.25 213 VAL A O 1
ATOM 1647 N N . ALA A 1 214 ? -28.155 12.023 39.352 1.00 64.62 214 ALA A N 1
ATOM 1648 C CA . ALA A 1 214 ? -27.125 13.062 39.276 1.00 64.62 214 ALA A CA 1
ATOM 1649 C C . ALA A 1 214 ? -25.693 12.515 39.035 1.00 64.62 214 ALA A C 1
ATOM 1651 O O . ALA A 1 214 ? -25.043 12.991 38.101 1.00 64.62 214 ALA A O 1
ATOM 1652 N N . PRO A 1 215 ? -25.195 11.491 39.760 1.00 68.50 215 PRO A N 1
ATOM 1653 C CA . PRO A 1 215 ? -23.878 10.900 39.507 1.00 68.50 215 PRO A CA 1
ATOM 1654 C C . PRO A 1 215 ? -23.764 10.269 38.114 1.00 68.50 215 PRO A C 1
ATOM 1656 O O . PRO A 1 215 ? -22.728 10.387 37.458 1.00 68.50 215 PRO A O 1
ATOM 1659 N N . LEU A 1 216 ? -24.838 9.635 37.633 1.00 65.69 216 LEU A N 1
ATOM 1660 C CA . LEU A 1 216 ? -24.882 9.011 36.307 1.00 65.69 216 LEU A CA 1
ATOM 1661 C C . LEU A 1 216 ? -24.780 10.048 35.182 1.00 65.69 216 LEU A C 1
ATOM 1663 O O . LEU A 1 216 ? -24.014 9.862 34.238 1.00 65.69 216 LEU A O 1
ATOM 1667 N N . LEU A 1 217 ? -25.501 11.168 35.291 1.00 65.19 217 LEU A N 1
ATOM 1668 C CA . LEU A 1 217 ? -25.423 12.238 34.292 1.00 65.19 217 LEU A CA 1
ATOM 1669 C C . LEU A 1 217 ? -24.035 12.889 34.258 1.00 65.19 217 LEU A C 1
ATOM 1671 O O . LEU A 1 217 ? -23.492 13.116 33.176 1.00 65.19 217 LEU A O 1
ATOM 1675 N N . ILE A 1 218 ? -23.443 13.145 35.428 1.00 69.00 218 ILE A N 1
ATOM 1676 C CA . ILE A 1 218 ? -22.116 13.767 35.537 1.00 69.00 218 ILE A CA 1
ATOM 1677 C C . ILE A 1 218 ? -21.038 12.856 34.935 1.00 69.00 218 ILE A C 1
ATOM 1679 O O . ILE A 1 218 ? -20.240 13.303 34.109 1.00 69.00 218 ILE A O 1
ATOM 1683 N N . THR A 1 219 ? -21.032 11.570 35.295 1.00 73.81 219 THR A N 1
ATOM 1684 C CA . THR A 1 219 ? -20.055 10.597 34.772 1.00 73.81 219 THR A CA 1
ATOM 1685 C C . THR A 1 219 ? -20.220 10.363 33.270 1.00 73.81 219 THR A C 1
ATOM 1687 O O . THR A 1 219 ? -19.222 10.285 32.551 1.00 73.81 219 THR A O 1
ATOM 1690 N N . SER A 1 220 ? -21.457 10.349 32.764 1.00 68.25 220 SER A N 1
ATOM 1691 C CA . SER A 1 220 ? -21.731 10.247 31.329 1.00 68.25 220 SER A CA 1
ATOM 1692 C C . SER A 1 220 ? -21.167 11.440 30.550 1.00 68.25 220 SER A C 1
ATOM 1694 O O . SER A 1 220 ? -20.463 11.230 29.558 1.00 68.25 220 SER A O 1
ATOM 1696 N N . LEU A 1 221 ? -21.423 12.678 31.001 1.00 73.12 221 LEU A N 1
ATOM 1697 C CA . LEU A 1 221 ? -20.897 13.887 30.351 1.00 73.12 221 LEU A CA 1
ATOM 1698 C C . LEU A 1 221 ? -19.365 13.921 30.358 1.00 73.12 221 LEU A C 1
ATOM 1700 O O . LEU A 1 221 ? -18.748 14.236 29.335 1.00 73.12 221 LEU A O 1
ATOM 1704 N N . LEU A 1 222 ? -18.756 13.582 31.497 1.00 74.12 222 LEU A N 1
ATOM 1705 C CA . LEU A 1 222 ? -17.303 13.528 31.632 1.00 74.12 222 LEU A CA 1
ATOM 1706 C C . LEU A 1 222 ? -16.699 12.485 30.688 1.00 74.12 222 LEU A C 1
ATOM 1708 O O . LEU A 1 222 ? -15.760 12.806 29.962 1.00 74.12 222 LEU A O 1
ATOM 1712 N N . SER A 1 223 ? -17.266 11.275 30.625 1.00 76.38 223 SER A N 1
ATOM 1713 C CA . SER A 1 223 ? -16.750 10.224 29.737 1.00 76.38 223 SER A CA 1
ATOM 1714 C C . SER A 1 223 ? -16.853 10.607 28.256 1.00 76.38 223 SER A C 1
ATOM 1716 O O . SER A 1 223 ? -15.890 10.423 27.514 1.00 76.38 223 SER A O 1
ATOM 1718 N N . CYS A 1 224 ? -17.969 11.220 27.835 1.00 72.94 224 CYS A N 1
ATOM 1719 C CA . CYS A 1 224 ? -18.146 11.684 26.458 1.00 72.94 224 CYS A CA 1
ATOM 1720 C C . CYS A 1 224 ? -17.116 12.760 26.105 1.00 72.94 224 CYS A C 1
ATOM 1722 O O . CYS A 1 224 ? -16.488 12.695 25.049 1.00 72.94 224 CYS A O 1
ATOM 1724 N N . SER A 1 225 ? -16.903 13.717 27.010 1.00 73.00 225 SER A N 1
ATOM 1725 C CA . SER A 1 225 ? -15.947 14.810 26.810 1.00 73.00 225 SER A CA 1
ATOM 1726 C C . SER A 1 225 ? -14.516 14.286 26.684 1.00 73.00 225 SER A C 1
ATOM 1728 O O . SER A 1 225 ? -13.794 14.678 25.768 1.00 73.00 225 SER A O 1
ATOM 1730 N N . ILE A 1 226 ? -14.127 13.348 27.553 1.00 76.31 226 ILE A N 1
ATOM 1731 C CA . ILE A 1 226 ? -12.804 12.714 27.523 1.00 76.31 226 ILE A CA 1
ATOM 1732 C C . ILE A 1 226 ? -12.631 11.869 26.255 1.00 76.31 226 ILE A C 1
ATOM 1734 O O . ILE A 1 226 ? -11.583 11.942 25.619 1.00 76.31 226 ILE A O 1
ATOM 1738 N N . GLY A 1 227 ? -13.649 11.110 25.839 1.00 76.00 227 GLY A N 1
ATOM 1739 C CA . GLY A 1 227 ? -13.595 10.311 24.611 1.00 76.00 227 GLY A CA 1
ATOM 1740 C C . GLY A 1 227 ? -13.389 11.168 23.358 1.00 76.00 227 GLY A C 1
ATOM 1741 O O . GLY A 1 227 ? -12.524 10.865 22.533 1.00 76.00 227 GLY A O 1
ATOM 1742 N N . VAL A 1 228 ? -14.124 12.282 23.251 1.00 74.62 228 VAL A N 1
ATOM 1743 C CA . VAL A 1 228 ? -13.960 13.260 22.162 1.00 74.62 228 VAL A CA 1
ATOM 1744 C C . VAL A 1 228 ? -12.573 13.895 22.199 1.00 74.62 228 VAL A C 1
ATOM 1746 O O . VAL A 1 228 ? -11.914 13.986 21.161 1.00 74.62 228 VAL A O 1
ATOM 1749 N N . TR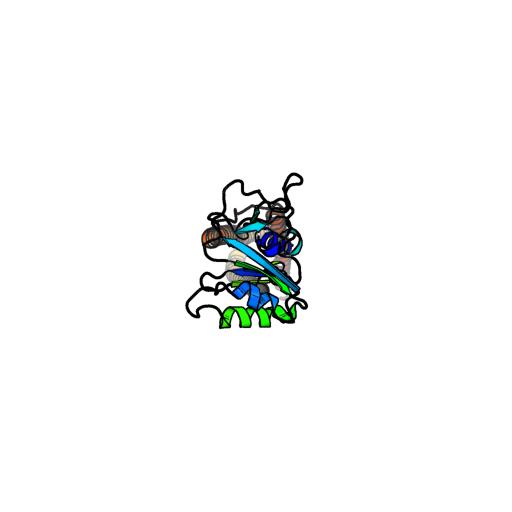P A 1 229 ? -12.110 14.296 23.385 1.00 75.19 229 TRP A N 1
ATOM 1750 C CA . TRP A 1 229 ? -10.784 14.879 23.566 1.00 75.19 229 TRP A CA 1
ATOM 1751 C C . TRP A 1 229 ? -9.685 13.918 23.110 1.00 75.19 229 TRP A C 1
ATOM 1753 O O . TRP A 1 229 ? -8.844 14.292 22.291 1.00 75.19 229 TRP A O 1
ATOM 1763 N N . THR A 1 230 ? -9.698 12.674 23.595 1.00 74.50 230 THR A N 1
ATOM 1764 C CA . THR A 1 230 ? -8.696 11.663 23.240 1.00 74.50 230 THR A CA 1
ATOM 1765 C C . THR A 1 230 ? -8.696 11.397 21.739 1.00 74.50 230 THR A C 1
ATOM 1767 O O . THR A 1 230 ? -7.629 11.414 21.131 1.00 74.50 230 THR A O 1
ATOM 1770 N N . GLY A 1 231 ? -9.869 11.245 21.111 1.00 68.94 231 GLY A N 1
ATOM 1771 C CA . GLY A 1 231 ? -9.970 11.064 19.659 1.00 68.94 231 GLY A CA 1
ATOM 1772 C C . GLY A 1 231 ? -9.398 12.244 18.863 1.00 68.94 231 GLY A C 1
ATOM 1773 O O . GLY A 1 231 ? -8.668 12.048 17.886 1.00 68.94 231 GLY A O 1
ATOM 1774 N N . ALA A 1 232 ? -9.660 13.476 19.309 1.00 68.12 232 ALA A N 1
ATOM 1775 C CA . ALA A 1 232 ? -9.131 14.683 18.677 1.00 68.12 232 ALA A CA 1
ATOM 1776 C C . ALA A 1 232 ? -7.601 14.797 18.813 1.00 68.12 232 ALA A C 1
ATOM 1778 O O . ALA A 1 232 ? -6.922 15.135 17.840 1.00 68.12 232 ALA A O 1
ATOM 1779 N N . VAL A 1 233 ? -7.050 14.487 19.991 1.00 74.25 233 VAL A N 1
ATOM 1780 C CA . VAL A 1 233 ? -5.598 14.487 20.233 1.00 74.25 233 VAL A CA 1
ATOM 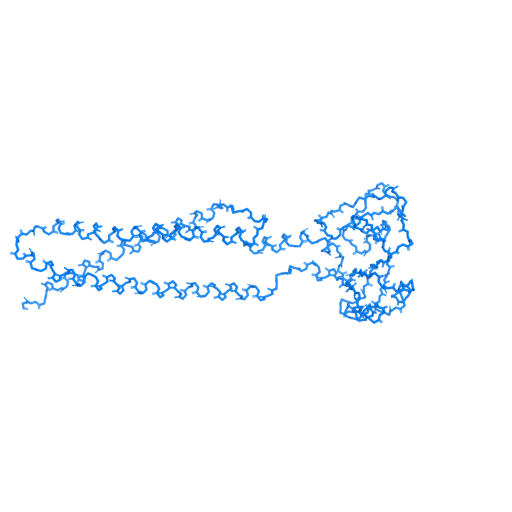1781 C C . VAL A 1 233 ? -4.908 13.405 19.407 1.00 74.25 233 VAL A C 1
ATOM 1783 O O . VAL A 1 233 ? -3.910 13.694 18.751 1.00 74.25 233 VAL A O 1
ATOM 1786 N N . PHE A 1 234 ? -5.456 12.189 19.374 1.00 66.62 234 PHE A N 1
ATOM 1787 C CA . PHE A 1 234 ? -4.874 11.080 18.615 1.00 66.62 234 PHE A CA 1
ATOM 1788 C C . PHE A 1 234 ? -4.823 11.387 17.113 1.00 66.62 234 PHE A C 1
ATOM 1790 O O . PHE A 1 234 ? -3.799 11.172 16.467 1.00 66.62 234 PHE A O 1
ATOM 1797 N N . THR A 1 235 ? -5.894 11.981 16.574 1.00 65.62 235 THR A N 1
ATOM 1798 C CA . THR A 1 235 ? -5.957 12.393 15.162 1.00 65.62 235 THR A CA 1
ATOM 1799 C C . THR A 1 235 ? -4.906 13.459 14.844 1.00 65.62 235 THR A C 1
ATOM 1801 O O . THR A 1 235 ? -4.218 13.348 13.834 1.00 65.62 235 THR A O 1
ATOM 1804 N N . LYS A 1 236 ? -4.725 14.455 15.726 1.00 63.47 236 LYS A N 1
ATOM 1805 C CA . LYS A 1 236 ? -3.701 15.499 15.554 1.00 63.47 236 LYS A CA 1
ATOM 1806 C C . LYS A 1 236 ? -2.266 14.978 15.677 1.00 63.47 236 LYS A C 1
ATOM 1808 O O . LYS A 1 236 ? -1.392 15.505 15.001 1.00 63.47 236 LYS A O 1
ATOM 1813 N N . MET A 1 237 ? -2.020 13.992 16.540 1.00 62.31 237 MET A N 1
ATOM 1814 C CA . MET A 1 237 ? -0.675 13.449 16.778 1.00 62.31 237 MET A CA 1
ATOM 1815 C C . MET A 1 237 ? -0.208 12.516 15.655 1.00 62.31 237 MET A C 1
ATOM 1817 O O . MET A 1 237 ? 0.971 12.522 15.320 1.00 62.31 237 MET A O 1
ATOM 1821 N N . PHE A 1 238 ? -1.114 11.727 15.067 1.00 56.09 238 PHE A N 1
ATOM 1822 C CA . PHE A 1 238 ? -0.754 10.711 14.069 1.00 56.09 238 PHE A CA 1
ATOM 1823 C C . PHE A 1 238 ? -1.033 11.109 12.617 1.00 56.09 238 PHE A C 1
ATOM 1825 O O . PHE A 1 238 ? -0.605 10.394 11.711 1.00 56.09 238 PHE A O 1
ATOM 1832 N N . SER A 1 239 ? -1.736 12.215 12.349 1.00 45.44 239 SER A N 1
ATOM 1833 C CA . SER A 1 239 ? -2.013 12.602 10.968 1.00 45.44 239 SER A CA 1
ATOM 1834 C C . SER A 1 239 ? -2.113 14.108 10.746 1.00 45.44 239 SER A C 1
ATOM 1836 O O . SER A 1 239 ? -3.035 14.774 11.209 1.00 45.44 239 SER A O 1
ATOM 1838 N N . THR A 1 240 ? -1.197 14.638 9.937 1.00 48.12 240 THR A N 1
ATOM 1839 C CA . THR A 1 240 ? -1.213 16.027 9.452 1.00 48.12 240 THR A CA 1
ATOM 1840 C C . THR A 1 240 ? -2.251 16.246 8.337 1.00 48.12 240 THR A C 1
ATOM 1842 O O . THR A 1 240 ? -2.555 17.387 7.996 1.00 48.12 240 THR A O 1
ATOM 1845 N N . THR A 1 241 ? -2.824 15.163 7.790 1.00 44.88 241 THR A N 1
ATOM 1846 C CA . THR A 1 241 ? -3.715 15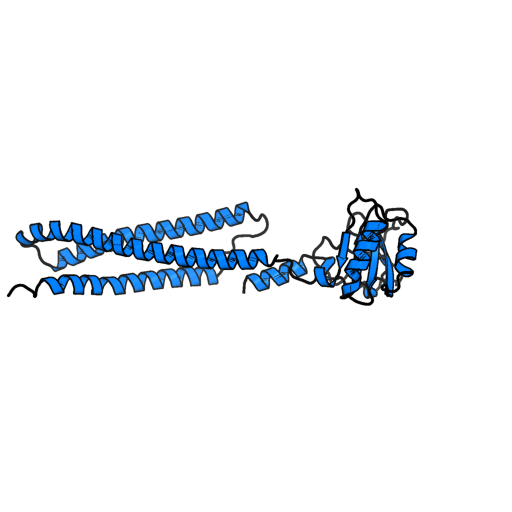.184 6.612 1.00 44.88 241 THR A CA 1
ATOM 1847 C C . THR A 1 241 ? -5.175 14.843 6.936 1.00 4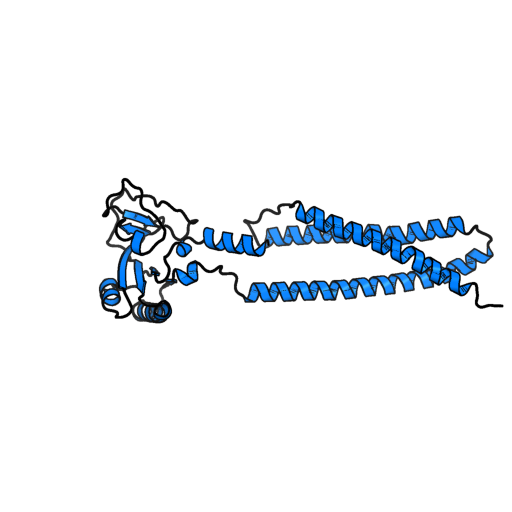4.88 241 THR A C 1
ATOM 1849 O O . THR A 1 241 ? -6.078 15.302 6.233 1.00 44.88 241 THR A O 1
ATOM 1852 N N . LEU A 1 242 ? -5.461 14.093 8.009 1.00 44.03 242 LEU A N 1
ATOM 1853 C CA . LEU A 1 242 ? -6.845 13.810 8.405 1.00 44.03 242 LEU A CA 1
ATOM 1854 C C . LEU A 1 242 ? -7.444 14.981 9.193 1.00 44.03 242 LEU A C 1
ATOM 1856 O O . LEU A 1 242 ? -7.185 15.171 10.381 1.00 44.03 242 LEU A O 1
ATOM 1860 N N . LYS A 1 243 ? -8.319 15.751 8.540 1.00 49.44 243 LYS A N 1
ATOM 1861 C CA . LYS A 1 243 ? -9.191 16.697 9.244 1.00 49.44 243 LYS A CA 1
ATOM 1862 C C . LYS A 1 243 ? -10.243 15.902 10.029 1.00 49.44 243 LYS A C 1
ATOM 1864 O O . LYS A 1 243 ? -10.914 15.067 9.423 1.00 49.44 243 LYS A O 1
ATOM 1869 N N . PRO A 1 244 ? -10.432 16.141 11.338 1.00 49.59 244 PRO A N 1
ATOM 1870 C CA . PRO A 1 244 ? -11.515 15.520 12.089 1.00 49.59 244 PRO A CA 1
ATOM 1871 C C . PRO A 1 244 ? -12.851 16.051 11.558 1.00 49.59 244 PRO A C 1
ATOM 1873 O O . PRO A 1 244 ? -13.263 17.165 11.874 1.00 49.59 244 PRO A O 1
ATOM 1876 N N . VAL A 1 245 ? -13.508 15.274 10.698 1.00 53.03 245 VAL A N 1
ATOM 1877 C CA . VAL A 1 245 ? -14.830 15.612 10.163 1.00 53.03 245 VAL A CA 1
ATOM 1878 C C . VAL A 1 245 ? -15.876 14.928 11.033 1.00 53.03 245 VAL A C 1
ATOM 1880 O O . VAL A 1 245 ? -15.953 13.698 11.067 1.00 53.03 245 VAL A O 1
ATOM 1883 N N . LEU A 1 246 ? -16.689 15.714 11.743 1.00 56.09 246 LEU A N 1
ATOM 1884 C CA . LEU A 1 246 ? -17.862 15.187 12.439 1.00 56.09 246 LEU A CA 1
ATOM 1885 C C . LEU A 1 246 ? -18.880 14.753 11.383 1.00 56.09 246 LEU A C 1
ATOM 1887 O O . LEU A 1 246 ? -19.589 15.568 10.796 1.00 56.09 246 LEU A O 1
ATOM 1891 N N . THR A 1 247 ? -18.909 13.458 11.098 1.00 60.69 247 THR A N 1
ATOM 1892 C CA . THR A 1 247 ? -19.828 12.873 10.122 1.00 60.69 247 THR A CA 1
ATOM 1893 C C . THR A 1 247 ? -21.225 12.694 10.731 1.00 60.69 247 THR A C 1
ATOM 1895 O O . THR A 1 247 ? -21.347 12.438 11.929 1.00 60.69 247 THR A O 1
ATOM 1898 N N . PRO A 1 248 ? -22.308 12.759 9.935 1.00 64.88 248 PRO A N 1
ATOM 1899 C CA . PRO A 1 248 ? -23.670 12.491 10.418 1.00 64.88 248 PRO A CA 1
ATOM 1900 C C . PRO A 1 248 ? -23.809 11.126 11.110 1.00 64.88 248 PRO A C 1
ATOM 1902 O O . PRO A 1 248 ? -24.561 10.969 12.068 1.00 64.88 248 PRO A O 1
ATOM 1905 N N . THR A 1 249 ? -23.023 10.143 10.670 1.00 65.88 249 THR A N 1
ATOM 1906 C CA . THR A 1 249 ? -22.933 8.810 11.274 1.00 65.88 249 THR A CA 1
ATOM 1907 C C . THR A 1 249 ? -22.358 8.832 12.689 1.00 65.88 249 THR A C 1
ATOM 1909 O O . THR A 1 249 ? -22.806 8.058 13.527 1.00 65.88 249 THR A O 1
ATOM 1912 N N . TYR A 1 250 ? -21.416 9.733 12.992 1.00 63.34 250 TYR A N 1
ATOM 1913 C CA . TYR A 1 250 ? -20.905 9.923 14.352 1.00 63.34 250 TYR A CA 1
ATOM 1914 C C . TYR A 1 250 ? -22.025 10.388 15.290 1.00 63.34 250 TYR A C 1
ATOM 1916 O O . TYR A 1 250 ? -22.238 9.784 16.340 1.00 63.34 250 TYR A O 1
ATOM 1924 N N . PHE A 1 251 ? -22.808 11.390 14.875 1.00 67.56 251 PHE A N 1
ATOM 1925 C CA . PHE A 1 251 ? -23.965 11.849 15.649 1.00 67.56 251 PHE A CA 1
ATOM 1926 C C . PHE A 1 251 ? -25.029 10.759 15.812 1.00 67.56 251 PHE A C 1
ATOM 1928 O O . PHE A 1 251 ? -25.616 10.649 16.885 1.00 67.56 251 PHE A O 1
ATOM 1935 N N . ALA A 1 252 ? -25.241 9.919 14.795 1.00 70.50 252 ALA A N 1
ATOM 1936 C CA . ALA A 1 252 ? -26.163 8.789 14.884 1.00 70.50 252 ALA A CA 1
ATOM 1937 C C . ALA A 1 252 ? -25.706 7.739 15.913 1.00 70.50 252 ALA A C 1
ATOM 1939 O O . ALA A 1 252 ? -26.515 7.291 16.721 1.00 70.50 252 ALA A O 1
ATOM 1940 N N . ILE A 1 253 ? -24.418 7.378 15.929 1.00 70.88 253 ILE A N 1
ATOM 1941 C CA . ILE A 1 253 ? -23.864 6.400 16.882 1.00 70.88 253 ILE A CA 1
ATOM 1942 C C . ILE A 1 253 ? -23.890 6.954 18.310 1.00 70.88 253 ILE A C 1
ATOM 1944 O O . ILE A 1 253 ? -24.333 6.263 19.227 1.00 70.88 253 ILE A O 1
ATOM 1948 N N . VAL A 1 254 ? -23.468 8.208 18.501 1.00 68.00 254 VAL A N 1
ATOM 1949 C CA . VAL A 1 254 ? -23.524 8.875 19.811 1.00 68.00 254 VAL A CA 1
ATOM 1950 C C . VAL A 1 254 ? -24.972 8.991 20.288 1.00 68.00 254 VAL A C 1
ATOM 1952 O O . VAL A 1 254 ? -25.265 8.649 21.431 1.00 68.00 254 VAL A O 1
ATOM 1955 N N . GLY A 1 255 ? -25.891 9.401 19.409 1.00 72.50 255 GLY A N 1
ATOM 1956 C CA . GLY A 1 255 ? -27.318 9.489 19.713 1.00 72.50 255 GLY A CA 1
ATOM 1957 C C . GLY A 1 255 ? -27.924 8.139 20.097 1.00 72.50 255 GLY A C 1
ATOM 1958 O O . GLY A 1 255 ? -28.635 8.051 21.097 1.00 72.50 255 GLY A O 1
ATOM 1959 N N . LEU A 1 256 ? -27.592 7.070 19.366 1.00 72.38 256 LEU A N 1
ATOM 1960 C CA . LEU A 1 256 ? -28.026 5.708 19.684 1.00 72.38 256 LEU A CA 1
ATOM 1961 C C . LEU A 1 256 ? -27.474 5.242 21.039 1.00 72.38 256 LEU A C 1
ATOM 1963 O O . LEU A 1 256 ? -28.216 4.673 21.841 1.00 72.38 256 LEU A O 1
ATOM 1967 N N . GLY A 1 257 ? -26.197 5.508 21.325 1.00 70.31 257 GLY A N 1
ATOM 1968 C CA . GLY A 1 257 ? -25.584 5.189 22.617 1.00 70.31 257 GLY A CA 1
ATOM 1969 C C . GLY A 1 257 ? -26.283 5.903 23.774 1.00 70.31 257 GLY A C 1
ATOM 1970 O O . GLY A 1 257 ? -26.610 5.282 24.786 1.00 70.31 257 GLY A O 1
ATOM 1971 N N . LEU A 1 258 ? -26.604 7.184 23.587 1.00 67.56 258 LEU A N 1
ATOM 1972 C CA . LEU A 1 258 ? -27.293 8.005 24.580 1.00 67.56 258 LEU A CA 1
ATOM 1973 C C . LEU A 1 258 ? -28.736 7.522 24.811 1.00 67.56 258 LEU A C 1
ATOM 1975 O O . LEU A 1 258 ? -29.168 7.397 25.956 1.00 67.56 258 LEU A O 1
ATOM 1979 N N . LEU A 1 259 ? -29.452 7.145 23.745 1.00 71.31 259 LEU A N 1
ATOM 1980 C CA . LEU A 1 259 ? -30.772 6.511 23.845 1.00 71.31 259 LEU A CA 1
ATOM 1981 C C . LEU A 1 259 ? -30.713 5.168 24.582 1.00 71.31 259 LEU A C 1
ATOM 1983 O O . LEU A 1 259 ? -31.536 4.909 25.459 1.00 71.31 259 LEU A O 1
ATOM 1987 N N . THR A 1 260 ? -29.721 4.333 24.272 1.00 71.56 260 THR A N 1
ATOM 1988 C CA . THR A 1 260 ? -29.548 3.019 24.910 1.00 71.56 260 THR A CA 1
ATOM 1989 C C . THR A 1 260 ? -29.248 3.167 26.405 1.00 71.56 260 THR A C 1
ATOM 1991 O O . THR A 1 260 ? -29.813 2.437 27.220 1.00 71.56 260 THR A O 1
ATOM 1994 N N . ALA A 1 261 ? -28.438 4.159 26.787 1.00 62.00 261 ALA A N 1
ATOM 1995 C CA . ALA A 1 261 ? -28.177 4.489 28.187 1.00 62.00 261 ALA A CA 1
ATOM 1996 C C . ALA A 1 261 ? -29.451 4.946 28.924 1.00 62.00 261 ALA A C 1
ATOM 1998 O O . ALA A 1 261 ? -29.726 4.466 30.024 1.00 62.00 261 ALA A O 1
ATOM 1999 N N . ILE A 1 262 ? -30.270 5.809 28.306 1.00 65.75 262 ILE A N 1
ATOM 2000 C CA . ILE A 1 262 ? -31.556 6.253 28.875 1.00 65.75 262 ILE A CA 1
ATOM 2001 C C . ILE A 1 262 ? -32.502 5.061 29.092 1.00 65.75 262 ILE A C 1
ATOM 2003 O O . ILE A 1 262 ? -33.110 4.945 30.159 1.00 65.75 262 ILE A O 1
ATOM 2007 N N . ILE A 1 263 ? -32.600 4.155 28.112 1.00 69.88 263 ILE A N 1
ATOM 2008 C CA . ILE A 1 263 ? -33.423 2.940 28.208 1.00 69.88 263 ILE A CA 1
ATOM 2009 C C . ILE A 1 263 ? -32.915 2.031 29.337 1.00 69.88 263 ILE A C 1
ATOM 2011 O O . ILE A 1 263 ? -33.714 1.558 30.147 1.00 69.88 263 ILE A O 1
ATOM 2015 N N . GLY A 1 264 ? -31.598 1.832 29.444 1.00 66.88 264 GLY A N 1
ATOM 2016 C CA . GLY A 1 264 ? -30.983 1.049 30.520 1.00 66.88 264 GLY A CA 1
ATOM 2017 C C . GLY A 1 264 ? -31.311 1.593 31.915 1.00 66.88 264 GLY A C 1
ATOM 2018 O O . GLY A 1 264 ? -31.703 0.831 32.798 1.00 66.88 264 GLY A O 1
ATOM 2019 N N . ILE A 1 265 ? -31.248 2.915 32.105 1.00 61.72 265 ILE A N 1
ATOM 2020 C CA . ILE A 1 265 ? -31.618 3.569 33.373 1.00 61.72 265 ILE A CA 1
ATOM 2021 C C . ILE A 1 265 ? -33.097 3.321 33.705 1.00 61.72 265 ILE A C 1
ATOM 2023 O O . ILE A 1 265 ? -33.429 2.964 34.840 1.00 61.72 265 ILE A O 1
ATOM 2027 N N . TYR A 1 266 ? -33.983 3.455 32.714 1.00 63.94 266 TYR A N 1
ATOM 2028 C CA . TYR A 1 266 ? -35.413 3.187 32.883 1.00 63.94 266 TYR A CA 1
ATOM 2029 C C . TYR A 1 266 ? -35.712 1.729 33.246 1.00 63.94 266 TYR A C 1
ATOM 2031 O O . TYR A 1 266 ? -36.664 1.485 33.982 1.00 63.94 266 TYR A O 1
ATOM 2039 N N . LEU A 1 267 ? -34.911 0.773 32.768 1.00 64.94 267 LEU A N 1
ATOM 2040 C CA . LEU A 1 267 ? -35.053 -0.653 33.085 1.00 64.94 267 LEU A CA 1
ATOM 2041 C C . LEU A 1 267 ? -34.553 -1.008 34.494 1.00 64.94 267 LEU A C 1
ATOM 2043 O O . LEU A 1 267 ? -35.118 -1.892 35.140 1.00 64.94 267 LEU A O 1
ATOM 2047 N N . ILE A 1 268 ? -33.541 -0.303 35.005 1.00 58.56 268 ILE A N 1
ATOM 2048 C CA . ILE A 1 268 ? -32.995 -0.536 36.354 1.00 58.56 268 ILE A CA 1
ATOM 2049 C C . ILE A 1 268 ? -33.936 0.016 37.441 1.00 58.56 268 ILE A C 1
ATOM 2051 O O . ILE A 1 268 ? -34.128 -0.621 38.478 1.00 58.56 268 ILE A O 1
ATOM 2055 N N . LEU A 1 269 ? -34.588 1.156 37.192 1.00 60.66 269 LEU A N 1
ATOM 2056 C CA . LEU A 1 269 ? -35.546 1.805 38.103 1.00 60.66 269 LEU A CA 1
ATOM 2057 C C . LEU A 1 269 ? -36.636 0.870 38.690 1.00 60.66 269 LEU A C 1
ATOM 2059 O O . LEU A 1 269 ? -36.779 0.826 39.915 1.00 60.66 269 LEU A O 1
ATOM 2063 N N . PRO A 1 270 ? -37.394 0.095 37.888 1.00 55.75 270 PRO A N 1
ATOM 2064 C CA . PRO A 1 270 ? -38.410 -0.826 38.397 1.00 55.75 270 PRO A CA 1
ATOM 2065 C C . PRO A 1 270 ? -37.811 -2.073 39.061 1.00 55.75 270 PRO A C 1
ATOM 2067 O O . PRO A 1 270 ? -38.456 -2.661 39.930 1.00 55.75 270 PRO A O 1
ATOM 2070 N N . MET A 1 271 ? -36.589 -2.477 38.694 1.00 52.97 271 MET A N 1
ATOM 2071 C CA . MET A 1 271 ? -35.900 -3.604 39.332 1.00 52.97 271 MET A CA 1
ATOM 2072 C C . MET A 1 271 ? -35.494 -3.255 40.768 1.00 52.97 271 MET A C 1
ATOM 2074 O O . MET A 1 271 ? -35.715 -4.048 41.685 1.00 52.97 271 MET A O 1
ATOM 2078 N N . VAL A 1 272 ? -34.998 -2.032 40.978 1.00 54.44 272 VAL A N 1
ATOM 2079 C CA . VAL A 1 272 ? -34.720 -1.492 42.314 1.00 54.44 272 VAL A CA 1
ATOM 2080 C C . VAL A 1 272 ? -36.014 -1.385 43.128 1.00 54.44 272 VAL A C 1
ATOM 2082 O O . VAL A 1 272 ? -36.037 -1.798 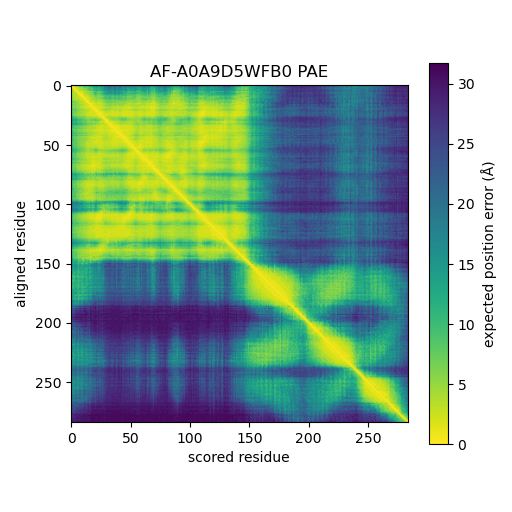44.284 1.00 54.44 272 VAL A O 1
ATOM 2085 N N . ASP A 1 273 ? -37.124 -0.933 42.536 1.00 55.34 273 ASP A N 1
ATOM 2086 C CA . ASP A 1 273 ? -38.423 -0.846 43.230 1.00 55.34 273 ASP A CA 1
ATOM 2087 C C . ASP A 1 273 ? -38.972 -2.238 43.624 1.00 55.34 273 ASP A C 1
ATOM 2089 O O . ASP A 1 273 ? -39.469 -2.425 44.737 1.00 55.34 273 ASP A O 1
ATOM 2093 N N . LYS A 1 274 ? -38.811 -3.254 42.759 1.00 53.34 274 LYS A N 1
ATOM 2094 C CA . LYS A 1 274 ? -39.198 -4.652 43.041 1.00 53.34 274 LYS A CA 1
ATOM 2095 C C . LYS A 1 274 ? -38.370 -5.281 44.163 1.00 53.34 274 LYS A C 1
ATOM 2097 O O . LYS A 1 274 ? -38.950 -5.862 45.080 1.00 53.34 274 LYS A O 1
ATOM 2102 N N . LEU A 1 275 ? -37.047 -5.120 44.132 1.00 46.03 275 LEU A N 1
ATOM 2103 C CA . LEU A 1 275 ? -36.144 -5.608 45.185 1.00 46.03 275 LEU A CA 1
ATOM 2104 C C . LEU A 1 275 ? -36.322 -4.845 46.511 1.00 46.03 275 LEU A C 1
ATOM 2106 O O . LEU A 1 275 ? -35.897 -5.308 47.565 1.00 46.03 275 LEU A O 1
ATOM 2110 N N . THR A 1 276 ? -36.967 -3.676 46.485 1.00 51.56 276 THR A N 1
ATOM 2111 C CA . THR A 1 276 ? -37.277 -2.881 47.686 1.00 51.56 276 THR A CA 1
ATOM 2112 C C . THR A 1 276 ? -38.666 -3.160 48.260 1.00 51.56 276 THR A C 1
ATOM 2114 O O . THR A 1 276 ? -38.878 -2.926 49.446 1.00 51.56 276 THR A O 1
ATOM 2117 N N . ARG A 1 277 ? -39.598 -3.732 47.482 1.00 49.00 277 ARG A N 1
ATOM 2118 C CA . ARG A 1 277 ? -40.896 -4.219 47.996 1.00 49.00 277 ARG A CA 1
ATOM 2119 C C . ARG A 1 277 ? -40.848 -5.646 48.548 1.00 49.00 277 ARG A C 1
ATOM 2121 O O . ARG A 1 277 ? -41.650 -5.953 49.422 1.00 49.00 277 ARG A O 1
ATOM 2128 N N . ALA A 1 278 ? -39.934 -6.498 48.078 1.00 46.97 278 ALA A N 1
ATOM 2129 C CA . ALA A 1 278 ? -39.880 -7.907 48.490 1.00 46.97 278 ALA A CA 1
ATOM 2130 C C . ALA A 1 278 ? -39.538 -8.115 49.983 1.00 46.97 278 ALA A C 1
ATOM 2132 O O . ALA A 1 278 ? -40.003 -9.079 50.578 1.00 46.97 278 ALA A O 1
ATOM 2133 N N . GLU A 1 279 ? -38.811 -7.189 50.617 1.00 49.16 279 GLU A N 1
ATOM 2134 C CA . GLU A 1 279 ? -38.486 -7.265 52.055 1.00 49.16 279 GLU A CA 1
ATOM 2135 C C . GLU A 1 279 ? -39.640 -6.849 52.984 1.00 49.16 279 GLU A C 1
ATOM 2137 O O . GLU A 1 279 ? -39.544 -7.045 54.189 1.00 49.16 279 GLU A O 1
ATOM 2142 N N . ALA A 1 280 ? -40.747 -6.304 52.463 1.00 46.16 280 ALA A N 1
ATOM 2143 C CA . ALA A 1 280 ? -41.902 -5.935 53.289 1.00 46.16 280 ALA A CA 1
ATOM 2144 C C . ALA A 1 280 ? -42.874 -7.103 53.552 1.00 46.16 280 ALA A C 1
ATOM 2146 O O . ALA A 1 280 ? -43.841 -6.911 54.278 1.00 46.16 280 ALA A O 1
ATOM 2147 N N . ASN A 1 281 ? -42.641 -8.285 52.965 1.00 42.94 281 ASN A N 1
ATOM 2148 C CA . ASN A 1 281 ? -43.588 -9.407 52.992 1.00 42.94 281 ASN A CA 1
ATOM 2149 C C . ASN A 1 281 ? -43.022 -10.702 53.615 1.00 42.94 281 ASN A C 1
ATOM 2151 O O . ASN A 1 281 ? -43.565 -11.773 53.365 1.00 42.94 281 ASN A O 1
ATOM 2155 N N . GLN A 1 282 ? -41.938 -10.629 54.401 1.00 47.41 282 GLN A N 1
ATOM 2156 C CA . GLN A 1 282 ? -41.363 -11.792 55.106 1.00 47.41 282 GLN A CA 1
ATOM 2157 C C . GLN A 1 282 ? -41.266 -11.628 56.632 1.00 47.41 282 GLN A C 1
ATOM 2159 O O . GLN A 1 282 ? -40.387 -12.206 57.263 1.00 47.41 282 GLN A O 1
ATOM 2164 N N . THR A 1 283 ? -42.192 -10.886 57.239 1.00 45.84 283 THR A N 1
ATOM 2165 C CA . THR A 1 283 ? -42.460 -10.991 58.682 1.00 45.84 283 THR A CA 1
ATOM 2166 C C . THR A 1 283 ? -43.952 -10.813 58.954 1.00 45.84 283 THR A C 1
ATOM 2168 O O . THR A 1 283 ? -44.372 -9.763 59.434 1.00 45.84 283 THR A O 1
ATOM 2171 N N . GLU A 1 284 ? -44.735 -11.829 58.608 1.00 34.69 284 GLU A N 1
ATOM 2172 C CA . GLU A 1 284 ? -45.807 -12.356 59.465 1.00 34.69 284 GLU A CA 1
ATOM 2173 C C . GLU A 1 284 ? -45.731 -13.884 59.430 1.00 34.69 284 GLU A C 1
ATOM 2175 O O . GLU A 1 284 ? -45.451 -14.425 58.332 1.00 34.69 284 GLU A O 1
#

Foldseek 3Di:
DVVVVLLVVLLQFFLLLFWDAQKKKKDWQFFDPCVQVVQVPDPFWDDKFKWDADPQATKGFQLCDVVTGQAHEPPPDDRRWIFGRHRNGGHDRYTHTDPDDGDPVHGIMMMIGGNDNVCLVVVVVVQCVRGDVPIDIDMGGSVVSNGRPPPVVVVVVVVVVVVVVVVVVVVVVVVVVVVVVVVVVVVVVVVVVCVVVDDDPVVVLVVVVCVVVVVVVVVVVVVVVVVVVVVVVVCVVPDPPDDPDPDPVVVVVVVVVVVVVVVVVVVVSVVVVVVVVVVVPPDD

Nearest PDB structures (foldseek):
  6ez7-assembly1_A  TM=5.727E-01  e=1.095E+00  Saccharomyces cerevisiae S288C
  2cqi-assembly1_A  TM=5.134E-01  e=2.195E+00  Homo sapiens
  5x8t-assembly1_G  TM=3.585E-01  e=5.132E-01  Spinacia oleracea
  3egn-assembly1_A  TM=5.272E-01  e=4.685E+00  Homo sapiens

Mean predicted aligned error: 16.05 Å

Solvent-accessible surface area (backbone atoms only — not comparable to full-atom values): 15986 Å² total; per-residue (Å²): 106,76,66,57,55,48,40,56,47,55,30,45,54,31,19,49,30,39,30,31,78,40,17,33,40,38,47,35,82,53,61,55,92,60,44,68,59,58,49,62,70,36,92,55,42,74,48,73,45,76,28,32,66,52,101,80,33,29,36,32,37,42,65,54,43,62,78,43,28,69,44,38,70,54,93,88,61,53,56,80,40,35,27,46,45,46,50,86,39,61,62,62,59,65,44,51,72,52,90,64,90,76,71,80,86,59,61,59,26,37,39,36,31,40,72,45,71,78,48,51,60,58,50,47,50,53,50,60,72,58,30,50,89,90,55,74,72,46,71,49,40,8,59,63,35,55,44,54,88,67,58,68,66,58,57,53,52,49,53,52,49,54,51,51,51,52,54,52,50,52,53,50,53,54,50,50,52,54,53,50,51,52,56,49,57,61,49,48,65,60,48,58,64,53,58,79,71,75,71,66,71,70,61,55,55,53,51,52,49,52,62,58,47,51,60,53,54,53,51,50,53,50,50,53,52,50,53,53,49,52,54,53,51,51,41,62,74,76,32,97,78,63,73,91,71,88,45,74,64,55,56,50,52,53,50,50,52,52,50,51,51,55,50,50,53,62,59,46,54,60,52,55,53,50,68,62,52,61,75,77,74,77,83,129

Radius of gyration: 33.94 Å; Cα contacts (8 Å, |Δi|>4): 302; chains: 1; bounding box: 72×36×94 Å

Sequence (284 aa):
SGIEGLNAQTVKDNGYSQLKAGTAMISSHSLPDDMAQKLAQQPYISSVAVIYPQEKGSAIRCRDLANYTEHVCPSDASPDQFALLNFEEPVVKNVKLVDKQIATDGGKEYLVTVKHENDIDKLRTLVATNANKYDFNFVVSGRWAKQPHINPSIRELADLAYVGIGVTLFVAVASLIVSTIGGLMERRRSLYTLRLGGMRLIQLKRLVMVESVAPLLITSLLSCSIGVWTGAVFTKMFSTTLKPVLTPTYFAIVGLGLLTAIIGIYLILPMVDKLTRAEANQTE

Secondary structure (DSSP, 8-state):
-HHHHHHHHHHHT-GGGGBPTTEEEEEESS--TTHHHHHHT-TTEEEEEEEEEETTEEEEEHHHHHHHBS-B--TT--TTSEEEE-SSSPP-SBPEE--SPP--SS--EEEEEESSGGGHHHHHHHHHHHS-TTS-EEEEEHHHHTS----HHHHHHHHHHHHHHHHHHHHHHHHHHHHHHHHHHHHHHHHHHHHTT---HHHHHHHHHHHHHHHHHHHHHHHHHHHHHHHHHHHHHH-SS------HHHHHHHHHHHHHHHHHHHHHHHHHHHHHHGGGGS--